Protein AF-A0A6L7WTK5-F1 (afdb_monomer_lite)

Secondary structure (DSSP, 8-state):
--PPPPP--------------------PPEEEE--PPS---------S--SSSEEEEEEEEETTEEEEEEEEEETTEEEEEEGGGS-HHHHHHHHHHHHHT-SSPPSEEEEE-TTTTS-GGGHHHHHHHHHHHTTTSEEEEEE--HHHHTTS-GGGEEEEEEETTEEEEEEBPHHHHHHHHTTSS-HHHHHHHT-PPBP------

pLDDT: mean 73.81, std 25.35, range [22.81, 96.06]

Sequence (205 aa):
MRSIPIPSDGRRRTTLTSRCTGTGTTGSPSCVIRNRPPGSRKSWRGSAGSPGDVNDIKVSKAASYLVVQFRHGANGQGKWFDAAQESDGTLRVAGILTALLQEPPLPLVGIEEPELTVHPGALPLLMDYLRQASDPSQVLLTTHSPELLNLVAADDVRVVVRSNSGTRIGGMAEDQRDAVTHGLLRLGELMTSEGLRQANLGFPA

Structure (mmCIF, N/CA/C/O backbone):
data_AF-A0A6L7WTK5-F1
#
_entry.id   AF-A0A6L7WTK5-F1
#
loop_
_atom_site.group_PDB
_atom_site.id
_atom_site.type_symbol
_atom_site.label_atom_id
_atom_site.label_alt_id
_atom_site.label_comp_id
_atom_site.label_asym_id
_atom_site.label_entity_id
_atom_site.label_seq_id
_atom_site.pdbx_PDB_ins_code
_atom_site.Cartn_x
_atom_site.Cartn_y
_atom_site.Cartn_z
_atom_site.occupancy
_atom_site.B_iso_or_equiv
_atom_site.auth_seq_id
_atom_site.auth_comp_id
_atom_site.auth_asym_id
_atom_site.auth_atom_id
_atom_site.pdbx_PDB_model_num
ATOM 1 N N . MET A 1 1 ? -11.532 33.268 -25.526 1.00 35.03 1 MET A N 1
ATOM 2 C CA . MET A 1 1 ? -12.481 32.134 -25.529 1.00 35.03 1 MET A CA 1
ATOM 3 C C . MET A 1 1 ? -12.312 31.353 -26.821 1.00 35.03 1 MET A C 1
ATOM 5 O O . MET A 1 1 ? -12.730 31.832 -27.864 1.00 35.03 1 MET A O 1
ATOM 9 N N . ARG A 1 2 ? -11.647 30.196 -26.779 1.00 22.81 2 ARG A N 1
ATOM 10 C CA . ARG A 1 2 ? -11.708 29.198 -27.854 1.00 22.81 2 ARG A CA 1
ATOM 11 C C . ARG A 1 2 ? -11.943 27.846 -27.195 1.00 22.81 2 ARG A C 1
ATOM 13 O O . ARG A 1 2 ? -11.137 27.405 -26.383 1.00 22.81 2 ARG A O 1
ATOM 20 N N . SER A 1 3 ? -13.110 27.289 -27.472 1.00 25.98 3 SER A N 1
ATOM 21 C CA . SER A 1 3 ? -13.590 25.984 -27.038 1.00 25.98 3 SER A CA 1
ATOM 22 C C . SER A 1 3 ? -12.782 24.879 -27.721 1.00 25.98 3 SER A C 1
ATOM 24 O O . SER A 1 3 ? -12.563 24.919 -28.930 1.00 25.98 3 SER A O 1
ATOM 26 N N . ILE A 1 4 ? -12.329 23.903 -26.936 1.00 28.25 4 ILE A N 1
ATOM 27 C CA . ILE A 1 4 ? -11.692 22.672 -27.421 1.00 28.25 4 ILE A CA 1
ATOM 28 C C . ILE A 1 4 ? -12.806 21.622 -27.585 1.00 28.25 4 ILE A C 1
ATOM 30 O O . ILE A 1 4 ? -13.629 21.495 -26.675 1.00 28.25 4 ILE A O 1
ATOM 34 N N . PRO A 1 5 ? -12.888 20.899 -28.716 1.00 25.52 5 PRO A N 1
ATOM 35 C CA . PRO A 1 5 ? -13.963 19.944 -28.967 1.00 25.52 5 PRO A CA 1
ATOM 36 C C . PRO A 1 5 ? -13.803 18.679 -28.113 1.00 25.52 5 PRO A C 1
ATOM 38 O O . PRO A 1 5 ? -12.696 18.179 -27.915 1.00 25.52 5 PRO A O 1
ATOM 41 N N . ILE A 1 6 ? -14.930 18.154 -27.629 1.00 30.88 6 ILE A N 1
ATOM 42 C CA . ILE A 1 6 ? -15.021 16.888 -26.893 1.00 30.88 6 ILE A CA 1
ATOM 43 C C . ILE A 1 6 ? -15.129 15.746 -27.920 1.00 30.88 6 ILE A C 1
ATOM 45 O O . ILE A 1 6 ? -16.060 15.771 -28.727 1.00 30.88 6 ILE A O 1
ATOM 49 N N . PRO A 1 7 ? -14.229 14.746 -27.924 1.00 29.91 7 PRO A N 1
ATOM 50 C CA . PRO A 1 7 ? -14.376 13.571 -28.775 1.00 29.91 7 PRO A CA 1
ATOM 51 C C . PRO A 1 7 ? -15.414 12.602 -28.185 1.00 29.91 7 PRO A C 1
ATOM 53 O O . PRO A 1 7 ? -15.449 12.359 -26.981 1.00 29.91 7 PRO A O 1
ATOM 56 N N . SER A 1 8 ? -16.259 12.046 -29.052 1.00 34.53 8 SER A N 1
ATOM 57 C CA . SER A 1 8 ? -17.456 11.254 -28.736 1.00 34.53 8 SER A CA 1
ATOM 58 C C . SER A 1 8 ? -17.215 9.750 -28.519 1.00 34.53 8 SER A C 1
ATOM 60 O O . SER A 1 8 ? -18.136 8.959 -28.709 1.00 34.53 8 SER A O 1
ATOM 62 N N . ASP A 1 9 ? -16.008 9.327 -28.131 1.00 35.78 9 ASP A N 1
ATOM 63 C CA . ASP A 1 9 ? -15.697 7.908 -27.887 1.00 35.78 9 ASP A CA 1
ATOM 64 C C . ASP A 1 9 ? -15.631 7.602 -26.379 1.00 35.78 9 ASP A C 1
ATOM 66 O O . ASP A 1 9 ? -14.861 8.204 -25.630 1.00 35.78 9 ASP A O 1
ATOM 70 N N . GLY A 1 10 ? -16.458 6.655 -25.929 1.00 33.22 10 GLY A N 1
ATOM 71 C CA . GLY A 1 10 ? -16.757 6.308 -24.535 1.00 33.22 10 GLY A CA 1
ATOM 72 C C . GLY A 1 10 ? -15.630 5.638 -23.737 1.00 33.22 10 GLY A C 1
ATOM 73 O O . GLY A 1 10 ? -15.908 4.890 -22.799 1.00 33.22 10 GLY A O 1
ATOM 74 N N . ARG A 1 11 ? -14.356 5.902 -24.044 1.00 28.09 11 ARG A N 1
ATOM 75 C CA . ARG A 1 11 ? -13.228 5.487 -23.196 1.00 28.09 11 ARG A CA 1
ATOM 76 C C . ARG A 1 11 ? -12.962 6.544 -22.131 1.00 28.09 11 ARG A C 1
ATOM 78 O O . ARG A 1 11 ? -12.361 7.580 -22.404 1.00 28.09 11 ARG A O 1
ATOM 85 N N . ARG A 1 12 ? -13.352 6.253 -20.887 1.00 28.41 12 ARG A N 1
ATOM 86 C CA . ARG A 1 12 ? -12.931 7.024 -19.706 1.00 28.41 12 ARG A CA 1
ATOM 87 C C . ARG A 1 12 ? -11.400 6.981 -19.598 1.00 28.41 12 ARG A C 1
ATOM 89 O O . ARG A 1 12 ? -10.835 5.997 -19.132 1.00 28.41 12 ARG A O 1
ATOM 96 N N . ARG A 1 13 ? -10.722 8.036 -20.060 1.00 28.98 13 ARG A N 1
ATOM 97 C CA . ARG A 1 13 ? -9.322 8.319 -19.715 1.00 28.98 13 ARG A CA 1
ATOM 98 C C . ARG A 1 13 ? -9.307 9.066 -18.387 1.00 28.98 13 ARG A C 1
ATOM 100 O O . ARG A 1 13 ? -9.841 10.166 -18.294 1.00 28.98 13 ARG A O 1
ATOM 107 N N . THR A 1 14 ? -8.683 8.474 -17.378 1.00 29.14 14 THR A N 1
ATOM 108 C CA . THR A 1 14 ? -8.383 9.149 -16.114 1.00 29.14 14 THR A CA 1
ATOM 109 C C . THR A 1 14 ? -7.146 10.020 -16.315 1.00 29.14 14 THR A C 1
ATOM 111 O O . THR A 1 14 ? -6.045 9.514 -16.520 1.00 29.14 14 THR A O 1
ATOM 114 N N . THR A 1 15 ? -7.335 11.336 -16.295 1.00 24.97 15 THR A N 1
ATOM 115 C CA . THR A 1 15 ? -6.266 12.336 -16.194 1.00 24.97 15 THR A CA 1
ATOM 116 C C . THR A 1 15 ? -6.163 12.755 -14.733 1.00 24.97 15 THR A C 1
ATOM 118 O O . THR A 1 15 ? -7.180 13.122 -14.148 1.00 24.97 15 THR A O 1
ATOM 121 N N . LEU A 1 16 ? -4.964 12.743 -14.145 1.00 26.39 16 LEU A N 1
ATOM 122 C CA . LEU A 1 16 ? -4.728 13.391 -12.855 1.00 26.39 16 LEU A CA 1
ATOM 123 C C . LEU A 1 16 ? -3.439 14.216 -12.900 1.00 26.39 16 LEU A C 1
ATOM 125 O O . LEU A 1 16 ? -2.372 13.718 -13.252 1.00 26.39 16 LEU A O 1
ATOM 129 N N . THR A 1 17 ? -3.572 15.494 -12.555 1.00 24.92 17 THR A N 1
ATOM 130 C CA . THR A 1 17 ? -2.493 16.463 -12.356 1.00 24.92 17 THR A CA 1
ATOM 131 C C . THR A 1 17 ? -2.315 16.690 -10.859 1.00 24.92 17 THR A C 1
ATOM 133 O O . THR A 1 17 ? -3.308 16.950 -10.182 1.00 24.92 17 THR A O 1
ATOM 136 N N . SER A 1 18 ? -1.085 16.712 -10.350 1.00 27.36 18 SER A N 1
ATOM 137 C CA . SER A 1 18 ? -0.784 17.332 -9.056 1.00 27.36 18 SER A CA 1
ATOM 138 C C . SER A 1 18 ? 0.366 18.326 -9.218 1.00 27.36 18 SER A C 1
ATOM 140 O O . SER A 1 18 ? 1.377 18.074 -9.874 1.00 27.36 18 SER A O 1
ATOM 142 N N . ARG A 1 19 ? 0.145 19.533 -8.701 1.00 23.44 19 ARG A N 1
ATOM 143 C CA . ARG A 1 19 ? 1.070 20.662 -8.747 1.00 23.44 19 ARG A CA 1
ATOM 144 C C . ARG A 1 19 ? 1.914 20.591 -7.474 1.00 23.44 19 ARG A C 1
ATOM 146 O O . ARG A 1 19 ? 1.414 20.926 -6.409 1.00 23.44 19 ARG A O 1
ATOM 153 N N . CYS A 1 20 ? 3.168 20.161 -7.587 1.00 27.27 20 CYS A N 1
ATOM 154 C CA . CYS A 1 20 ? 4.102 20.103 -6.459 1.00 27.27 20 CYS A CA 1
ATOM 155 C C . CYS A 1 20 ? 5.150 21.214 -6.598 1.00 27.27 20 CYS A C 1
ATOM 157 O O . CYS A 1 20 ? 6.094 21.108 -7.380 1.00 27.27 20 CYS A O 1
ATOM 159 N N . THR A 1 21 ? 4.976 22.307 -5.857 1.00 29.66 21 THR A N 1
ATOM 160 C CA . THR A 1 21 ? 6.039 23.291 -5.610 1.00 29.66 21 THR A CA 1
ATOM 161 C C . THR A 1 21 ? 6.923 22.781 -4.477 1.00 29.66 21 THR A C 1
ATOM 163 O O . THR A 1 21 ? 6.428 22.544 -3.381 1.00 29.66 21 THR A O 1
ATOM 166 N N . GLY A 1 22 ? 8.220 22.622 -4.732 1.00 27.44 22 GLY A N 1
ATOM 167 C CA . GLY A 1 22 ? 9.194 22.237 -3.709 1.00 27.44 22 GLY A CA 1
ATOM 168 C C . GLY A 1 22 ? 10.533 21.870 -4.333 1.00 27.44 22 GLY A C 1
ATOM 169 O O . GLY A 1 22 ? 10.643 20.890 -5.064 1.00 27.44 22 GLY A O 1
ATOM 170 N N . THR A 1 23 ? 11.528 22.719 -4.136 1.00 31.27 23 THR A N 1
ATOM 171 C CA . THR A 1 23 ? 12.913 22.609 -4.604 1.00 31.27 23 THR A CA 1
ATOM 172 C C . THR A 1 23 ? 13.691 21.538 -3.836 1.00 31.27 23 THR A C 1
ATOM 174 O O . THR A 1 23 ? 13.629 21.530 -2.613 1.00 31.27 23 THR A O 1
ATOM 177 N N . GLY A 1 24 ? 14.496 20.731 -4.535 1.00 27.20 24 GLY A N 1
ATOM 178 C CA . GLY A 1 24 ? 15.661 20.066 -3.939 1.00 27.20 24 GLY A CA 1
ATOM 179 C C . GLY A 1 24 ? 15.627 18.536 -3.856 1.00 27.20 24 GLY A C 1
ATOM 180 O O . GLY A 1 24 ? 14.746 17.952 -3.245 1.00 27.20 24 GLY A O 1
ATOM 181 N N . THR A 1 25 ? 16.681 17.959 -4.439 1.00 29.27 25 THR A N 1
ATOM 182 C CA . THR A 1 25 ? 17.265 16.611 -4.300 1.00 29.27 25 THR A CA 1
ATOM 183 C C . THR A 1 25 ? 16.527 15.381 -4.842 1.00 29.27 25 THR A C 1
ATOM 185 O O . THR A 1 25 ? 15.341 15.153 -4.648 1.00 29.27 25 THR A O 1
ATOM 188 N N . THR A 1 26 ? 17.323 14.607 -5.577 1.00 35.25 26 THR A N 1
ATOM 189 C CA . THR A 1 26 ? 17.043 13.455 -6.430 1.00 35.25 26 THR A CA 1
ATOM 190 C C . THR A 1 26 ? 16.567 12.231 -5.655 1.00 35.25 26 THR A C 1
ATOM 192 O O . THR A 1 26 ? 17.353 11.563 -4.993 1.00 35.25 26 THR A O 1
ATOM 195 N N . GLY A 1 27 ? 15.294 11.901 -5.832 1.00 29.88 27 GLY A N 1
ATOM 196 C CA . GLY A 1 27 ? 14.716 10.585 -5.594 1.00 29.88 27 GLY A CA 1
ATOM 197 C C . GLY A 1 27 ? 13.494 10.467 -6.498 1.00 29.88 27 GLY A C 1
ATOM 198 O O . GLY A 1 27 ? 12.642 11.354 -6.481 1.00 29.88 27 GLY A O 1
ATOM 199 N N . SER A 1 28 ? 13.441 9.452 -7.359 1.00 33.78 28 SER A N 1
ATOM 200 C CA . SER A 1 28 ? 12.280 9.211 -8.225 1.00 33.78 28 SER A CA 1
ATOM 201 C C . SER A 1 28 ? 11.176 8.539 -7.401 1.00 33.78 28 SER A C 1
ATOM 203 O O . SER A 1 28 ? 11.408 7.432 -6.913 1.00 33.78 28 SER A O 1
ATOM 205 N N . PRO A 1 29 ? 9.992 9.155 -7.215 1.00 35.75 29 PRO A N 1
ATOM 206 C CA . PRO A 1 29 ? 8.859 8.470 -6.608 1.00 35.75 29 PRO A CA 1
ATOM 207 C C . PRO A 1 29 ? 8.257 7.450 -7.569 1.00 35.75 29 PRO A C 1
ATOM 209 O O . PRO A 1 29 ? 8.050 7.719 -8.751 1.00 35.75 29 PRO A O 1
ATOM 212 N N . SER A 1 30 ? 7.982 6.247 -7.073 1.00 34.75 30 SER A N 1
ATOM 213 C CA . SER A 1 30 ? 7.229 5.241 -7.819 1.00 34.75 30 SER A CA 1
ATOM 214 C C . SER A 1 30 ? 5.773 5.271 -7.351 1.00 34.75 30 SER A C 1
ATOM 216 O O . SER A 1 30 ? 5.492 5.336 -6.155 1.00 34.75 30 SER A O 1
ATOM 218 N N . CYS A 1 31 ? 4.829 5.311 -8.291 1.00 31.39 31 CYS A N 1
ATOM 219 C CA . CYS A 1 31 ? 3.398 5.356 -7.997 1.00 31.39 31 CYS A CA 1
ATOM 220 C C . CYS A 1 31 ? 2.736 4.147 -8.650 1.00 31.39 31 CYS A C 1
ATOM 222 O O . CYS A 1 31 ? 2.847 3.935 -9.850 1.00 31.39 31 CYS A O 1
ATOM 224 N N . VAL A 1 32 ? 2.039 3.326 -7.880 1.00 37.19 32 VAL A N 1
ATOM 225 C CA . VAL A 1 32 ? 1.342 2.149 -8.401 1.00 37.19 32 VAL A CA 1
ATOM 226 C C . VAL A 1 32 ? -0.078 2.582 -8.775 1.00 37.19 32 VAL A C 1
ATOM 228 O O . VAL A 1 32 ? -0.851 3.017 -7.920 1.00 37.19 32 VAL A O 1
ATOM 231 N N . ILE A 1 33 ? -0.425 2.488 -10.064 1.00 37.06 33 ILE A N 1
ATOM 232 C CA . ILE A 1 33 ? -1.766 2.794 -10.583 1.00 37.06 33 ILE A CA 1
ATOM 233 C C . ILE A 1 33 ? -2.383 1.49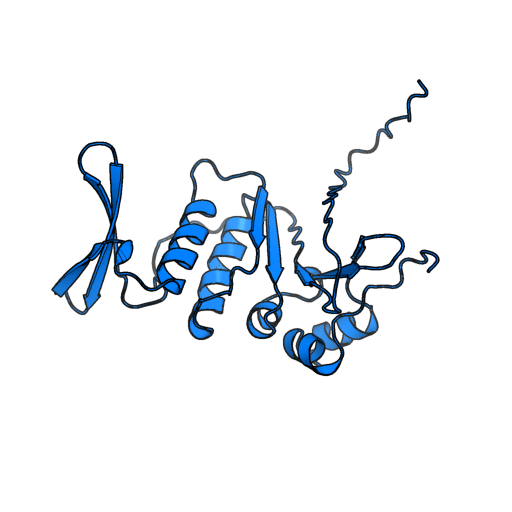5 -11.081 1.00 37.06 33 ILE A C 1
ATOM 235 O O . ILE A 1 33 ? -2.070 1.023 -12.177 1.00 37.06 33 ILE A O 1
ATOM 239 N N . ARG A 1 34 ? -3.315 0.951 -10.299 1.00 37.69 34 ARG A N 1
ATOM 240 C CA . ARG A 1 34 ? -4.037 -0.268 -10.653 1.00 37.69 34 ARG A CA 1
ATOM 241 C C . ARG A 1 34 ? -5.304 0.054 -11.442 1.00 37.69 34 ARG A C 1
ATOM 243 O O . ARG A 1 34 ? -6.069 0.941 -11.068 1.00 37.69 34 ARG A O 1
ATOM 250 N N . ASN A 1 35 ? -5.547 -0.692 -12.519 1.00 31.77 35 ASN A N 1
ATOM 251 C CA . ASN A 1 35 ? -6.820 -0.675 -13.240 1.00 31.77 35 ASN A CA 1
ATOM 252 C C . ASN A 1 35 ? -7.248 -2.130 -13.490 1.00 31.77 35 ASN A C 1
ATOM 254 O O . ASN A 1 35 ? -6.625 -2.817 -14.298 1.00 31.77 35 ASN A O 1
ATOM 258 N N . ARG A 1 36 ? -8.265 -2.626 -12.769 1.00 40.22 36 ARG A N 1
ATOM 259 C CA . ARG A 1 36 ? -8.740 -4.019 -12.877 1.00 40.22 36 ARG A CA 1
ATOM 260 C C . ARG A 1 36 ? -10.042 -4.082 -13.697 1.00 40.22 36 ARG A C 1
ATOM 262 O O . ARG A 1 36 ? -10.952 -3.301 -13.423 1.00 40.22 36 ARG A O 1
ATOM 269 N N . PRO A 1 37 ? -10.182 -4.996 -14.677 1.00 31.36 37 PRO A N 1
ATOM 270 C CA . PRO A 1 37 ? -11.463 -5.245 -15.338 1.00 31.36 37 PRO A CA 1
ATOM 271 C C . PRO A 1 37 ? -12.472 -5.914 -14.376 1.00 31.36 37 PRO A C 1
ATOM 273 O O . PRO A 1 37 ? -12.067 -6.686 -13.503 1.00 31.36 37 PRO A O 1
ATOM 276 N N . PRO A 1 38 ? -13.785 -5.649 -14.515 1.00 30.08 38 PRO A N 1
ATOM 277 C CA . PRO A 1 38 ? -14.791 -6.096 -13.555 1.00 30.08 38 PRO A CA 1
ATOM 278 C C . PRO A 1 38 ? -15.062 -7.603 -13.683 1.00 30.08 38 PRO A C 1
ATOM 280 O O . PRO A 1 38 ? -15.557 -8.057 -14.711 1.00 30.08 38 PRO A O 1
ATOM 283 N N . GLY A 1 39 ? -14.796 -8.383 -12.627 1.00 34.38 39 GLY A N 1
ATOM 284 C CA . GLY A 1 39 ? -15.274 -9.769 -12.544 1.00 34.38 39 GLY A CA 1
ATOM 285 C C . GLY A 1 39 ? -14.461 -10.714 -11.659 1.00 34.38 39 GLY A C 1
ATOM 286 O O . GLY A 1 39 ? -13.562 -11.383 -12.148 1.00 34.38 39 GLY A O 1
ATOM 287 N N . SER A 1 40 ? -14.825 -10.820 -10.377 1.00 35.16 40 SER A N 1
ATOM 288 C CA . SER A 1 40 ? -14.948 -12.087 -9.625 1.00 35.16 40 SER A CA 1
ATOM 289 C C . SER A 1 40 ? -15.308 -11.766 -8.168 1.00 35.16 40 SER A C 1
ATOM 291 O O . SER A 1 40 ? -14.431 -11.482 -7.354 1.00 35.16 40 SER A O 1
ATOM 293 N N . ARG A 1 41 ? -16.601 -11.787 -7.825 1.00 37.16 41 ARG A N 1
ATOM 294 C CA . ARG A 1 41 ? -17.068 -11.623 -6.439 1.00 37.16 41 ARG A CA 1
ATOM 295 C C . ARG A 1 41 ? -16.638 -12.832 -5.604 1.00 37.16 41 ARG A C 1
ATOM 297 O O . ARG A 1 41 ? -17.091 -13.941 -5.878 1.00 37.16 41 ARG A O 1
ATOM 304 N N . LYS A 1 42 ? -15.840 -12.624 -4.554 1.00 33.25 42 LYS A N 1
ATOM 305 C CA . LYS A 1 42 ? -15.759 -13.557 -3.420 1.00 33.25 42 LYS A CA 1
ATOM 306 C C . LYS A 1 42 ? -16.386 -12.888 -2.201 1.00 33.25 42 LYS A C 1
ATOM 308 O O . LYS A 1 42 ? -15.999 -11.786 -1.833 1.00 33.25 42 LYS A O 1
ATOM 313 N N . SER A 1 43 ? -17.397 -13.538 -1.623 1.00 31.64 43 SER A N 1
ATOM 314 C CA . SER A 1 43 ? -18.069 -13.074 -0.410 1.00 31.64 43 SER A CA 1
ATOM 315 C C . SER A 1 43 ? -17.138 -13.204 0.790 1.00 31.64 43 SER A C 1
ATOM 317 O O . SER A 1 43 ? -16.578 -14.277 1.027 1.00 31.64 43 SER A O 1
ATOM 319 N N . TRP A 1 44 ? -17.028 -12.131 1.559 1.00 40.69 44 TRP A N 1
ATOM 320 C CA . TRP A 1 44 ? -16.265 -12.068 2.794 1.00 40.69 44 TRP A CA 1
ATOM 321 C C . TRP A 1 44 ? -16.885 -12.973 3.875 1.00 40.69 44 TRP A C 1
ATOM 323 O O . TRP A 1 44 ? -18.043 -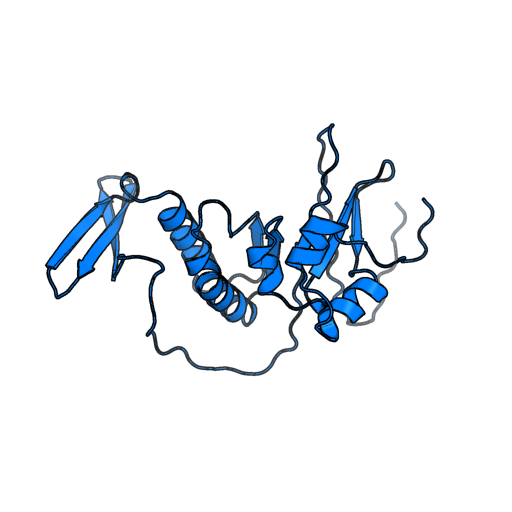12.807 4.257 1.00 40.69 44 TRP A O 1
ATOM 333 N N . ARG A 1 45 ? -16.105 -13.938 4.377 1.00 30.23 45 ARG A N 1
ATOM 334 C CA . ARG A 1 45 ? -16.244 -14.472 5.738 1.00 30.23 45 ARG A CA 1
ATOM 335 C C . ARG A 1 45 ? -14.992 -14.041 6.484 1.00 30.23 45 ARG A C 1
ATOM 337 O O . ARG A 1 45 ? -13.896 -14.467 6.132 1.00 30.23 45 ARG A O 1
ATOM 344 N N . GLY A 1 46 ? -15.175 -13.153 7.456 1.00 37.28 46 GLY A N 1
ATOM 345 C CA . GLY A 1 46 ? -14.111 -12.659 8.315 1.00 37.28 46 GLY A CA 1
ATOM 346 C C . GLY A 1 46 ? -13.439 -13.800 9.064 1.00 37.28 46 GLY A C 1
ATOM 347 O O . GLY A 1 46 ? -14.024 -14.398 9.961 1.00 37.28 46 GLY A O 1
ATOM 348 N N . SER A 1 47 ? -12.204 -14.089 8.682 1.00 34.28 47 SER A N 1
ATOM 349 C CA . SER A 1 47 ? -11.246 -14.827 9.496 1.00 34.28 47 SER A CA 1
ATOM 350 C C . SER A 1 47 ? -9.882 -14.712 8.833 1.00 34.28 47 SER A C 1
ATOM 352 O O . SER A 1 47 ? -9.626 -15.435 7.876 1.00 34.28 47 SER A O 1
ATOM 354 N N . ALA A 1 48 ? -9.047 -13.786 9.313 1.00 36.59 48 ALA A N 1
ATOM 355 C CA . ALA A 1 48 ? -7.602 -13.973 9.488 1.00 36.59 48 ALA A CA 1
ATOM 356 C C . ALA A 1 48 ? -6.928 -12.639 9.844 1.00 36.59 48 ALA A C 1
ATOM 358 O O . ALA A 1 48 ? -6.810 -11.764 8.994 1.00 36.59 48 ALA A O 1
ATOM 359 N N . GLY A 1 49 ? -6.487 -12.551 11.105 1.00 41.22 49 GLY A N 1
ATOM 360 C CA . GLY A 1 49 ? -5.382 -11.725 11.594 1.00 41.22 49 GLY A CA 1
ATOM 361 C C . GLY A 1 49 ? -5.507 -10.223 11.379 1.00 41.22 49 GLY A C 1
ATOM 362 O O . GLY A 1 49 ? -5.263 -9.734 10.287 1.00 41.22 49 GLY A O 1
ATOM 363 N N . SER A 1 50 ? -5.774 -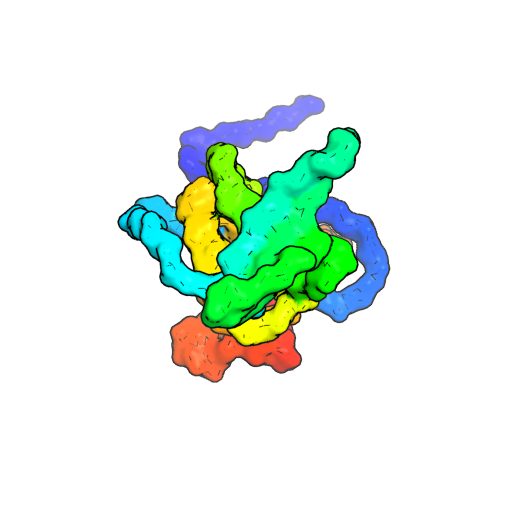9.470 12.444 1.00 42.44 50 SER A N 1
ATOM 364 C CA . SER A 1 50 ? -5.232 -8.111 12.515 1.00 42.44 50 SER A CA 1
ATOM 365 C C . SER A 1 50 ? -3.698 -8.220 12.535 1.00 42.44 50 SER A C 1
ATOM 367 O O . SER A 1 50 ? -3.178 -9.194 13.092 1.00 42.44 50 SER A O 1
ATOM 369 N N . PRO A 1 51 ? -2.937 -7.293 11.936 1.00 43.47 51 PRO A N 1
ATOM 370 C CA . PRO A 1 51 ? -1.495 -7.302 12.112 1.00 43.47 51 PRO A CA 1
ATOM 371 C C . PRO A 1 51 ? -1.162 -6.926 13.564 1.00 43.47 51 PRO A C 1
ATOM 373 O O . PRO A 1 51 ? -1.277 -5.769 13.957 1.00 43.47 51 PRO A O 1
ATOM 376 N N . GLY A 1 52 ? -0.765 -7.925 14.357 1.00 55.09 52 GLY A N 1
ATOM 377 C CA . GLY A 1 52 ? -0.372 -7.782 15.764 1.00 55.09 52 GLY A CA 1
ATOM 378 C C . GLY A 1 52 ? -1.366 -8.398 16.754 1.00 55.09 52 GLY A C 1
ATOM 379 O O . GLY A 1 52 ? -2.381 -8.965 16.364 1.00 55.09 52 GLY A O 1
ATOM 380 N N . ASP A 1 53 ? -1.085 -8.260 18.053 1.00 64.81 53 ASP A N 1
ATOM 381 C CA . ASP A 1 53 ? -1.895 -8.802 19.165 1.00 64.81 53 ASP A CA 1
ATOM 382 C C . ASP A 1 53 ? -3.272 -8.115 19.347 1.00 64.81 53 ASP A C 1
ATOM 384 O O . ASP A 1 53 ? -3.933 -8.300 20.374 1.00 64.81 53 ASP A O 1
ATOM 388 N N . VAL A 1 54 ? -3.704 -7.292 18.381 1.00 72.00 54 VAL A N 1
ATOM 389 C CA . VAL A 1 54 ? -4.987 -6.577 18.397 1.00 72.00 54 VAL A CA 1
ATOM 390 C C . VAL A 1 54 ? -6.101 -7.528 17.974 1.00 72.00 54 VAL A C 1
ATOM 392 O O . VAL A 1 54 ? -6.187 -7.926 16.814 1.00 72.00 54 VAL A O 1
ATOM 395 N N . ASN A 1 55 ? -7.019 -7.825 18.887 1.00 77.19 55 ASN A N 1
ATOM 396 C CA . ASN A 1 55 ? -8.126 -8.747 18.618 1.00 77.19 55 ASN A CA 1
ATOM 397 C C . ASN A 1 55 ? -9.478 -8.059 18.441 1.00 77.19 55 ASN A C 1
ATOM 399 O O . ASN A 1 55 ? -10.415 -8.689 17.959 1.00 77.19 55 ASN A O 1
ATOM 403 N N . ASP A 1 56 ? -9.611 -6.815 18.902 1.00 76.81 56 ASP A N 1
ATOM 404 C CA . ASP A 1 56 ? -10.884 -6.097 18.897 1.00 76.81 56 ASP A CA 1
ATOM 405 C C . ASP A 1 56 ? -10.663 -4.579 18.924 1.00 76.81 56 ASP A C 1
ATOM 407 O O . ASP A 1 56 ? -9.649 -4.101 19.441 1.00 76.81 56 ASP A O 1
ATOM 411 N N . ILE A 1 57 ? -11.622 -3.827 18.388 1.00 83.69 57 ILE A N 1
ATOM 412 C CA . ILE A 1 57 ? -11.611 -2.362 18.338 1.00 83.69 57 ILE A CA 1
ATOM 413 C C . ILE A 1 57 ? -13.001 -1.872 18.728 1.00 83.69 57 ILE A C 1
ATOM 415 O O . ILE A 1 57 ? -14.004 -2.311 18.170 1.00 83.69 57 ILE A O 1
ATOM 419 N N . LYS A 1 58 ? -13.079 -0.914 19.653 1.00 82.62 58 LYS A N 1
ATOM 420 C CA . LYS A 1 58 ? -14.343 -0.253 19.996 1.00 82.62 58 LYS A CA 1
ATOM 421 C C . LYS A 1 58 ? -14.195 1.258 19.982 1.00 82.62 58 LYS A C 1
ATOM 423 O O . LYS A 1 58 ? -13.132 1.798 20.278 1.00 82.62 58 LYS A O 1
ATOM 428 N N . VAL A 1 59 ? -15.297 1.938 19.700 1.00 86.56 59 VAL A N 1
ATOM 429 C CA . VAL A 1 59 ? -15.393 3.396 19.784 1.00 86.56 59 VAL A CA 1
ATOM 430 C C . VAL A 1 59 ? -16.336 3.747 20.927 1.00 86.56 59 VAL A C 1
ATOM 432 O O . VAL A 1 59 ? -17.451 3.236 21.000 1.00 86.56 59 VAL A O 1
ATOM 435 N N . SER A 1 60 ? -15.887 4.605 21.838 1.00 82.44 60 SER A N 1
ATOM 436 C CA . SER A 1 60 ? -16.669 5.073 22.983 1.00 82.44 60 SER A CA 1
ATOM 437 C C . SER A 1 60 ? -16.755 6.597 22.987 1.00 82.44 60 SER A C 1
ATOM 439 O O . SER A 1 60 ? -15.861 7.281 22.495 1.00 82.44 60 SER A O 1
ATOM 441 N N . LYS A 1 61 ? -17.854 7.151 23.505 1.00 85.12 61 LYS A N 1
ATOM 442 C CA . LYS A 1 61 ? -18.038 8.602 23.597 1.00 85.12 61 LYS A CA 1
ATOM 443 C C . LYS A 1 61 ? -17.492 9.094 24.934 1.00 85.12 61 LYS A C 1
ATOM 445 O O . LYS A 1 61 ? -18.029 8.735 25.979 1.00 85.12 61 LYS A O 1
ATOM 450 N N . ALA A 1 62 ? -16.471 9.942 24.892 1.00 82.19 62 ALA A N 1
ATOM 451 C CA . ALA A 1 62 ? -15.945 10.647 26.053 1.00 82.19 62 ALA A CA 1
ATOM 452 C C . ALA A 1 62 ? -16.290 12.136 25.917 1.00 82.19 62 ALA A C 1
ATOM 454 O O . ALA A 1 62 ? -15.673 12.873 25.147 1.00 82.19 62 ALA A O 1
ATOM 455 N N . ALA A 1 63 ? -17.325 12.571 26.643 1.00 84.75 63 ALA A N 1
ATOM 456 C CA . ALA A 1 63 ? -17.897 13.914 26.537 1.00 84.75 63 ALA A CA 1
ATOM 457 C C . ALA A 1 63 ? -18.286 14.284 25.086 1.00 84.75 63 ALA A C 1
ATOM 459 O O . ALA A 1 63 ? -19.231 13.710 24.539 1.00 84.75 63 ALA A O 1
ATOM 460 N N . SER A 1 64 ? -17.589 15.242 24.467 1.00 87.56 64 SER A N 1
ATOM 461 C CA . SER A 1 64 ? -17.826 15.703 23.092 1.00 87.56 64 SER A CA 1
ATOM 462 C C . SER A 1 64 ? -17.010 14.963 22.028 1.00 87.56 64 SER A C 1
ATOM 464 O O . SER A 1 64 ? -17.194 15.240 20.846 1.00 87.56 64 SER A O 1
ATOM 466 N N . TYR A 1 65 ? -16.132 14.034 22.416 1.00 83.31 65 TYR A N 1
ATOM 467 C CA . TYR A 1 65 ? -15.207 13.357 21.505 1.00 83.31 65 TYR A CA 1
ATOM 468 C C . TYR A 1 65 ? -15.462 11.848 21.445 1.00 83.31 65 TYR A C 1
ATOM 470 O O . TYR A 1 65 ? -16.026 11.248 22.365 1.00 83.31 65 TYR A O 1
ATOM 478 N N . LEU A 1 66 ? -15.045 11.235 20.339 1.00 85.19 66 LEU A N 1
ATOM 479 C CA . LEU A 1 66 ? -15.003 9.785 20.183 1.00 85.19 66 LEU A CA 1
ATOM 480 C C . LEU A 1 66 ? -13.592 9.295 20.502 1.00 85.19 66 LEU A C 1
ATOM 482 O O . LEU A 1 66 ? -12.615 9.840 19.994 1.00 85.19 66 LEU A O 1
ATOM 486 N N . VAL A 1 67 ? -13.505 8.265 21.336 1.00 87.44 67 VAL A N 1
ATOM 487 C CA . VAL A 1 67 ? -12.258 7.607 21.724 1.00 87.44 67 VAL A CA 1
ATOM 488 C C . VAL A 1 67 ? -12.272 6.201 21.153 1.00 87.44 67 VAL A C 1
ATOM 490 O O . VAL A 1 67 ? -13.176 5.412 21.444 1.00 87.44 67 VAL A O 1
ATOM 493 N N . VAL A 1 68 ? -11.266 5.900 20.338 1.00 87.31 68 VAL A N 1
ATOM 494 C CA . VAL A 1 68 ? -11.019 4.555 19.818 1.00 87.31 68 VAL A CA 1
ATOM 495 C C . VAL A 1 68 ? -10.150 3.809 20.826 1.00 87.31 68 VAL A C 1
ATOM 497 O O . VAL A 1 68 ? -9.132 4.337 21.275 1.00 87.31 68 VAL A O 1
ATOM 500 N N . GLN A 1 69 ? -10.564 2.598 21.187 1.00 87.06 69 GLN A N 1
ATOM 501 C CA . GLN A 1 69 ? -9.825 1.708 22.075 1.00 87.06 69 GLN A CA 1
ATOM 502 C C . GLN A 1 69 ? -9.555 0.376 21.376 1.00 87.06 69 GLN A C 1
ATOM 504 O O . GLN A 1 69 ? -10.449 -0.184 20.738 1.00 87.06 69 GLN A O 1
ATOM 509 N N . PHE A 1 70 ? -8.344 -0.139 21.550 1.00 87.44 70 PHE A N 1
ATOM 510 C CA . PHE A 1 70 ? -7.860 -1.392 20.981 1.00 87.44 70 PHE A CA 1
ATOM 511 C C . PHE A 1 70 ? -7.733 -2.438 22.084 1.00 87.44 70 PHE A C 1
ATOM 513 O O . PHE A 1 70 ? -7.306 -2.140 23.202 1.00 87.44 70 PHE A O 1
ATOM 520 N N . ARG A 1 71 ? -8.145 -3.675 21.805 1.00 86.38 71 ARG A N 1
ATOM 521 C CA . ARG A 1 71 ? -8.028 -4.788 22.749 1.00 86.38 71 ARG A CA 1
ATOM 522 C C . ARG A 1 71 ? -6.843 -5.662 22.381 1.00 86.38 71 ARG A C 1
ATOM 524 O O . ARG A 1 71 ? -6.848 -6.277 21.318 1.00 86.38 71 ARG A O 1
ATOM 531 N N . HIS A 1 72 ? -5.913 -5.804 23.317 1.00 85.44 72 HIS A N 1
ATOM 532 C CA . HIS A 1 72 ? -4.750 -6.677 23.181 1.00 85.44 72 HIS A CA 1
ATOM 533 C C . HIS A 1 72 ? -4.879 -7.864 24.118 1.00 85.44 72 HIS A C 1
ATOM 535 O O . HIS A 1 72 ? -5.239 -7.686 25.285 1.00 85.44 72 HIS A O 1
ATOM 541 N N . GLY A 1 73 ? -4.579 -9.070 23.646 1.00 76.50 73 GLY A N 1
ATOM 542 C CA . GLY A 1 73 ? -4.539 -10.243 24.515 1.00 76.50 73 GLY A CA 1
ATOM 543 C C . GLY A 1 73 ? -4.498 -11.568 23.773 1.00 76.50 73 GLY A C 1
ATOM 544 O O . GLY A 1 73 ? -4.661 -11.627 22.564 1.00 76.50 73 GLY A O 1
ATOM 545 N N . ALA A 1 74 ? -4.333 -12.656 24.510 1.00 65.19 74 ALA A N 1
ATOM 546 C CA . ALA A 1 74 ? -4.440 -14.012 23.988 1.00 65.19 74 ALA A CA 1
ATOM 547 C C . ALA A 1 74 ? -5.236 -14.858 24.988 1.00 65.19 74 ALA A C 1
ATOM 549 O O . ALA A 1 74 ? -5.232 -14.584 26.188 1.00 65.19 74 ALA A O 1
ATOM 550 N N . ASN A 1 75 ? -5.933 -15.890 24.507 1.00 63.97 75 ASN A N 1
ATOM 551 C CA . ASN A 1 75 ? -6.616 -16.876 25.358 1.00 63.97 75 ASN A CA 1
ATOM 552 C C . ASN A 1 75 ? -7.676 -16.285 26.316 1.00 63.97 75 ASN A C 1
ATOM 554 O O . ASN A 1 75 ? -7.777 -16.674 27.476 1.00 63.97 75 ASN A O 1
ATOM 558 N N . GLY A 1 76 ? -8.481 -15.330 25.840 1.00 64.00 76 GLY A N 1
ATOM 559 C CA . GLY A 1 76 ? -9.638 -14.799 26.577 1.00 64.00 76 GLY A CA 1
ATOM 560 C C . GLY A 1 76 ? -9.328 -13.707 27.608 1.00 64.00 76 GLY A C 1
ATOM 561 O O . GLY A 1 76 ? -10.235 -12.959 27.973 1.00 64.00 76 GLY A O 1
ATOM 562 N N . GLN A 1 77 ? -8.065 -13.529 28.008 1.00 71.19 77 GLN A N 1
ATOM 563 C CA . GLN A 1 77 ? -7.624 -12.376 28.795 1.00 71.19 77 GLN A CA 1
ATOM 564 C C . GLN A 1 77 ? -7.088 -11.294 27.859 1.00 71.19 77 GLN A C 1
ATOM 566 O O . GLN A 1 77 ? -6.193 -11.545 27.057 1.00 71.19 77 GLN A O 1
ATOM 571 N N . GLY A 1 78 ? -7.649 -10.086 27.936 1.00 79.12 78 GLY A N 1
ATOM 572 C CA . GLY A 1 78 ? -7.172 -8.970 27.129 1.00 79.12 78 GLY A CA 1
ATOM 573 C C . GLY A 1 78 ? -7.470 -7.621 27.761 1.00 79.12 78 GLY A C 1
ATOM 574 O O . GLY A 1 78 ? -8.504 -7.452 28.409 1.00 79.12 78 GLY A O 1
ATOM 575 N N . LYS A 1 79 ? -6.550 -6.678 27.574 1.00 86.62 79 LYS A N 1
ATOM 576 C CA . LYS A 1 79 ? -6.611 -5.320 28.109 1.00 86.62 79 LYS A CA 1
ATOM 577 C C . LYS A 1 79 ? -6.975 -4.343 26.996 1.00 86.62 79 LYS A C 1
ATOM 579 O O . LYS A 1 79 ? -6.557 -4.512 25.854 1.00 86.62 79 LYS A O 1
ATOM 584 N N . TRP A 1 80 ? -7.779 -3.346 27.352 1.00 87.56 80 TRP A N 1
ATOM 585 C CA . TRP A 1 80 ? -8.100 -2.228 26.475 1.00 87.56 80 TRP A CA 1
ATOM 586 C C . TRP A 1 80 ? -7.055 -1.129 26.635 1.00 87.56 80 TRP A C 1
ATOM 588 O O . TRP A 1 80 ? -6.711 -0.768 27.764 1.00 87.56 80 TRP A O 1
ATOM 598 N N . PHE A 1 81 ? -6.597 -0.611 25.507 1.00 87.38 81 PHE A N 1
ATOM 599 C CA . PHE A 1 81 ? -5.685 0.515 25.397 1.00 87.38 81 PHE A CA 1
ATOM 600 C C . PHE A 1 81 ? -6.352 1.610 24.572 1.00 87.38 81 PHE A C 1
ATOM 602 O O . PHE A 1 81 ? -7.075 1.321 23.616 1.00 87.38 81 PHE A O 1
ATOM 609 N N . ASP A 1 82 ? -6.154 2.864 24.963 1.00 88.69 82 ASP A N 1
ATOM 610 C CA . ASP A 1 82 ? -6.584 3.993 24.140 1.00 88.69 82 ASP A CA 1
ATOM 611 C C . ASP A 1 82 ? -5.704 4.077 22.892 1.00 88.69 82 ASP A C 1
ATOM 613 O O . ASP A 1 82 ? -4.527 3.733 22.945 1.00 88.69 82 ASP A O 1
ATOM 617 N N . ALA A 1 83 ? -6.233 4.607 21.786 1.00 87.19 83 ALA A N 1
ATOM 618 C CA . ALA A 1 83 ? -5.459 4.814 20.560 1.00 87.19 83 ALA A CA 1
ATOM 619 C C . ALA A 1 83 ? -4.124 5.547 20.800 1.00 87.19 83 ALA A C 1
ATOM 621 O O . ALA A 1 83 ? -3.132 5.241 20.157 1.00 87.19 83 ALA A O 1
ATOM 622 N N . ALA A 1 84 ? -4.067 6.470 21.767 1.00 86.75 84 ALA A N 1
ATOM 623 C CA . ALA A 1 84 ? -2.841 7.189 22.130 1.00 86.75 84 ALA A CA 1
ATOM 624 C C . ALA A 1 84 ? -1.733 6.302 22.739 1.00 86.75 84 ALA A C 1
ATOM 626 O O . ALA A 1 84 ? -0.612 6.767 22.923 1.00 86.75 84 ALA A O 1
ATOM 627 N N . GLN A 1 85 ? -2.051 5.059 23.102 1.00 87.44 85 GLN A N 1
ATOM 628 C CA . GLN A 1 85 ? -1.124 4.080 23.669 1.00 87.44 85 GLN A CA 1
ATOM 629 C C . GLN A 1 85 ? -0.688 3.026 22.641 1.00 87.44 85 GLN A C 1
ATOM 631 O O . GLN A 1 85 ? 0.148 2.183 22.965 1.00 87.44 85 GLN A O 1
ATOM 636 N N . GLU A 1 86 ? -1.241 3.069 21.426 1.00 89.00 86 GLU A N 1
ATOM 637 C CA . GLU A 1 86 ? -0.891 2.157 20.343 1.00 89.00 86 GLU A CA 1
ATOM 638 C C . GLU A 1 86 ? 0.363 2.594 19.595 1.00 89.00 86 GLU A C 1
ATOM 640 O O . GLU A 1 86 ? 0.726 3.769 19.564 1.00 89.00 86 GLU A O 1
ATOM 645 N N . SER A 1 87 ? 1.013 1.631 18.939 1.00 87.25 87 SER A N 1
ATOM 646 C CA . SER A 1 87 ? 2.120 1.946 18.038 1.00 87.25 87 SER A CA 1
ATOM 647 C C . SER A 1 87 ? 1.634 2.730 16.813 1.00 87.25 87 SER A C 1
ATOM 649 O O . SER A 1 87 ? 0.541 2.474 16.296 1.00 87.25 87 SER A O 1
ATOM 651 N N . ASP A 1 88 ? 2.479 3.619 16.286 1.00 88.06 88 ASP A N 1
ATOM 652 C CA . ASP A 1 88 ? 2.182 4.374 15.060 1.00 88.06 88 ASP A CA 1
ATOM 653 C C . ASP A 1 88 ? 1.808 3.455 13.888 1.00 88.06 88 ASP A C 1
ATOM 655 O O . ASP A 1 88 ? 0.917 3.778 13.103 1.00 88.06 88 ASP A O 1
ATOM 659 N N . GLY A 1 89 ? 2.458 2.291 13.777 1.00 87.31 89 GLY A N 1
ATOM 660 C CA . GLY A 1 89 ? 2.153 1.292 12.753 1.00 87.31 89 GLY A CA 1
ATOM 661 C C . GLY A 1 89 ? 0.748 0.708 12.901 1.00 87.31 89 GLY A C 1
ATOM 662 O O . GLY A 1 89 ? 0.017 0.611 11.914 1.00 87.31 89 GLY A O 1
ATOM 663 N N . THR A 1 90 ? 0.333 0.382 14.132 1.00 87.75 90 THR A N 1
ATOM 664 C CA . THR A 1 90 ? -1.029 -0.096 14.427 1.00 87.75 90 THR A CA 1
ATOM 665 C C . THR A 1 90 ? -2.063 0.948 14.019 1.00 87.75 90 THR A C 1
ATOM 667 O O . THR A 1 90 ? -3.017 0.635 13.305 1.00 87.75 90 THR A O 1
ATOM 670 N N . LEU A 1 91 ? -1.861 2.203 14.432 1.00 89.75 91 LEU A N 1
ATOM 671 C CA . LEU A 1 91 ? -2.781 3.298 14.126 1.00 89.75 91 LEU A CA 1
ATOM 672 C C . LEU A 1 91 ? -2.844 3.595 12.629 1.00 89.75 91 LEU A C 1
ATOM 674 O O . LEU A 1 91 ? -3.933 3.832 12.103 1.00 89.75 91 LEU A O 1
ATOM 678 N N . ARG A 1 92 ? -1.708 3.541 11.923 1.00 89.94 92 ARG A N 1
ATOM 679 C CA . ARG A 1 92 ? -1.672 3.744 10.472 1.00 89.94 92 ARG A CA 1
ATOM 680 C C . ARG A 1 92 ? -2.447 2.658 9.744 1.00 89.94 92 ARG A C 1
ATOM 682 O O . ARG A 1 92 ? -3.290 2.980 8.908 1.00 89.94 92 ARG A O 1
ATOM 689 N N . VAL A 1 93 ? -2.214 1.388 10.082 1.00 90.88 93 VAL A N 1
ATOM 690 C CA . VAL A 1 93 ? -2.965 0.279 9.481 1.00 90.88 93 VAL A CA 1
ATOM 691 C C . VAL A 1 93 ? -4.449 0.406 9.807 1.00 90.88 93 VAL A C 1
ATOM 693 O O . VAL A 1 93 ? -5.269 0.305 8.900 1.00 90.88 93 VAL A O 1
ATOM 696 N N . ALA A 1 94 ? -4.813 0.701 11.056 1.00 89.50 94 ALA A N 1
ATOM 697 C CA . ALA A 1 94 ? -6.207 0.912 11.438 1.00 89.50 94 ALA A CA 1
ATOM 698 C C . ALA A 1 94 ? -6.861 2.052 10.636 1.00 89.50 94 ALA A C 1
ATOM 700 O O . ALA A 1 94 ? -7.987 1.902 10.160 1.00 89.50 94 ALA A O 1
ATOM 701 N N . GLY A 1 95 ? -6.150 3.163 10.423 1.00 91.19 95 GLY A N 1
ATOM 702 C CA . GLY A 1 95 ? -6.608 4.280 9.596 1.00 91.19 95 GLY A CA 1
ATOM 703 C C . GLY A 1 95 ? -6.806 3.892 8.128 1.00 91.19 95 GLY A C 1
ATOM 704 O O . GLY A 1 95 ? -7.857 4.181 7.556 1.00 91.19 95 GLY A O 1
ATOM 705 N N . ILE A 1 96 ? -5.842 3.176 7.538 1.00 92.94 96 ILE A N 1
ATOM 706 C CA . ILE A 1 96 ? -5.944 2.669 6.162 1.00 92.94 96 ILE A CA 1
ATOM 707 C C . ILE A 1 96 ? -7.140 1.721 6.036 1.00 92.94 96 ILE A C 1
ATOM 709 O O . ILE A 1 96 ? -7.989 1.925 5.174 1.00 92.94 96 ILE A O 1
ATOM 713 N N . LEU A 1 97 ? -7.258 0.724 6.915 1.00 91.31 97 LEU A N 1
ATOM 714 C CA . LEU A 1 97 ? -8.373 -0.226 6.896 1.00 91.31 97 LEU A CA 1
ATOM 715 C C . LEU A 1 97 ? -9.718 0.477 7.064 1.00 91.31 97 LEU A C 1
ATOM 717 O O . LEU A 1 97 ? -10.667 0.142 6.362 1.00 91.31 97 LEU A O 1
ATOM 721 N N . THR A 1 98 ? -9.788 1.488 7.931 1.00 89.94 98 THR A N 1
ATOM 722 C CA . THR A 1 98 ? -10.999 2.295 8.096 1.00 89.94 98 THR A CA 1
ATOM 723 C C . THR A 1 98 ? -11.393 2.960 6.782 1.00 89.94 98 THR A C 1
ATOM 725 O O . THR A 1 98 ? -12.560 2.889 6.427 1.00 89.94 98 THR A O 1
ATOM 728 N N . ALA A 1 99 ? -10.449 3.547 6.037 1.00 90.44 99 ALA A N 1
ATOM 729 C CA . ALA A 1 99 ? -10.722 4.167 4.737 1.00 90.44 99 ALA A CA 1
ATOM 730 C C . ALA A 1 99 ? -11.113 3.148 3.647 1.00 90.44 99 ALA A C 1
ATOM 732 O O . ALA A 1 99 ? -11.948 3.437 2.793 1.00 90.44 99 ALA A O 1
ATOM 733 N N . LEU A 1 100 ? -10.529 1.947 3.675 1.00 90.19 100 LEU A N 1
ATOM 734 C CA . LEU A 1 100 ? -10.795 0.892 2.692 1.00 90.19 100 LEU A CA 1
ATOM 735 C C . LEU A 1 100 ? -12.134 0.174 2.913 1.00 90.19 100 LEU A C 1
ATOM 737 O O . LEU A 1 100 ? -12.730 -0.308 1.953 1.00 90.19 100 LEU A O 1
ATOM 741 N N . LEU A 1 101 ? -12.591 0.079 4.163 1.00 86.50 101 LEU A N 1
ATOM 742 C CA . LEU A 1 101 ? -13.766 -0.704 4.565 1.00 86.50 101 LEU A CA 1
ATOM 743 C C . LEU A 1 101 ? -15.010 0.163 4.823 1.00 86.50 101 LEU A C 1
ATOM 745 O O . LEU A 1 101 ? -15.954 -0.290 5.468 1.00 86.50 101 LEU A O 1
ATOM 749 N N . GLN A 1 102 ? -15.025 1.412 4.349 1.00 86.69 102 GLN A N 1
ATOM 750 C CA . GLN A 1 102 ? -16.181 2.295 4.517 1.00 86.69 102 GLN A CA 1
ATOM 751 C C . GLN A 1 102 ? -17.387 1.809 3.708 1.00 86.69 102 GLN A C 1
ATOM 753 O O . GLN A 1 102 ? -17.257 1.368 2.565 1.00 86.69 102 GLN A O 1
ATOM 758 N N . GLU A 1 103 ? -18.576 1.976 4.285 1.00 88.31 103 GLU A N 1
ATOM 759 C CA . GLU A 1 103 ? -19.849 1.761 3.603 1.00 88.31 103 GLU A CA 1
ATOM 760 C C . GLU A 1 103 ? -20.628 3.086 3.508 1.00 88.31 103 GLU A C 1
ATOM 762 O O . GLU A 1 103 ? -20.865 3.727 4.537 1.00 88.31 103 GLU A O 1
ATOM 767 N N . PRO A 1 104 ? -21.049 3.519 2.302 1.00 89.75 104 PRO A N 1
ATOM 768 C CA . PRO A 1 104 ? -20.767 2.917 0.993 1.00 89.75 104 PRO A CA 1
ATOM 769 C C . PRO A 1 104 ? -19.283 3.050 0.584 1.00 89.75 104 PRO A C 1
ATOM 771 O O . PRO A 1 104 ? -18.609 3.974 1.046 1.00 89.75 104 PRO A O 1
ATOM 774 N N . PRO A 1 105 ? -18.776 2.173 -0.306 1.00 88.56 105 PRO A N 1
ATOM 775 C CA . PRO A 1 105 ? -17.384 2.228 -0.742 1.00 88.56 105 PRO A CA 1
ATOM 776 C C . PRO A 1 105 ? -17.084 3.528 -1.494 1.00 88.56 105 PRO A C 1
ATOM 778 O O . PRO A 1 105 ? -17.899 4.023 -2.279 1.00 88.56 105 PRO A O 1
ATOM 781 N N . LEU A 1 106 ? -15.884 4.068 -1.280 1.00 89.56 106 LEU A N 1
ATOM 782 C CA . LEU A 1 106 ? -15.419 5.270 -1.967 1.00 89.56 106 LEU A CA 1
ATOM 783 C C . LEU A 1 106 ? -15.097 4.963 -3.439 1.00 89.56 106 LEU A C 1
ATOM 785 O O . LEU A 1 106 ? -14.526 3.917 -3.726 1.00 89.56 106 LEU A O 1
ATOM 789 N N . PRO A 1 107 ? -15.379 5.858 -4.400 1.00 91.19 107 PRO A N 1
ATOM 790 C CA . PRO A 1 107 ? -15.033 5.611 -5.803 1.00 91.19 107 PRO A CA 1
ATOM 791 C C . PRO A 1 107 ? -13.514 5.601 -6.053 1.00 91.19 107 PRO A C 1
ATOM 793 O O . PRO A 1 107 ? -13.048 4.936 -6.978 1.00 91.19 107 PRO A O 1
ATOM 796 N N . LEU A 1 108 ? -12.747 6.333 -5.239 1.00 94.06 108 LEU A N 1
ATOM 797 C CA . LEU A 1 108 ? -11.296 6.473 -5.337 1.00 94.06 108 LEU A CA 1
ATOM 798 C C . LEU A 1 108 ? -10.688 6.610 -3.936 1.00 94.06 108 LEU A C 1
ATOM 800 O O . LEU A 1 108 ? -11.163 7.418 -3.140 1.00 94.06 108 LEU A O 1
ATOM 804 N N . VAL A 1 109 ? -9.610 5.875 -3.676 1.00 94.44 109 VAL A N 1
ATOM 805 C CA . VAL A 1 109 ? -8.808 5.935 -2.452 1.00 94.44 109 VAL A CA 1
ATOM 806 C C . VAL A 1 109 ? -7.343 6.120 -2.846 1.00 94.44 109 VAL A C 1
ATOM 808 O O . VAL A 1 109 ? -6.784 5.295 -3.565 1.00 94.44 109 VAL A O 1
ATOM 811 N N . GLY A 1 110 ? -6.730 7.217 -2.404 1.00 95.69 110 GLY A N 1
ATOM 812 C CA . GLY A 1 110 ? -5.298 7.477 -2.565 1.00 95.69 110 GLY A CA 1
ATOM 813 C C . GLY A 1 110 ? -4.589 7.352 -1.224 1.00 95.69 110 GLY A C 1
ATOM 814 O O . GLY A 1 110 ? -5.041 7.958 -0.253 1.00 95.69 110 GLY A O 1
ATOM 815 N N . ILE A 1 111 ? -3.514 6.568 -1.157 1.00 95.44 111 ILE A N 1
ATOM 816 C CA . ILE A 1 111 ? -2.735 6.373 0.070 1.00 95.44 111 ILE A CA 1
ATOM 817 C C . ILE A 1 111 ? -1.262 6.610 -0.239 1.00 95.44 111 ILE A C 1
ATOM 819 O O . ILE A 1 111 ? -0.677 5.932 -1.084 1.00 95.44 111 ILE A O 1
ATOM 823 N N . GLU A 1 112 ? -0.676 7.569 0.471 1.00 95.19 112 GLU A N 1
ATOM 824 C CA . GLU A 1 112 ? 0.750 7.857 0.381 1.00 95.19 112 GLU A CA 1
ATOM 825 C C . GLU A 1 112 ? 1.529 6.975 1.362 1.00 95.19 112 GLU A C 1
ATOM 827 O O . GLU A 1 112 ? 1.205 6.931 2.555 1.00 95.19 112 GLU A O 1
ATOM 832 N N . GLU A 1 113 ? 2.540 6.271 0.853 1.00 94.75 113 GLU A N 1
ATOM 833 C CA . GLU A 1 113 ? 3.455 5.412 1.620 1.00 94.75 113 GLU A CA 1
ATOM 834 C C . GLU A 1 113 ? 2.721 4.528 2.654 1.00 94.75 113 GLU A C 1
ATOM 836 O O . GLU A 1 113 ? 2.937 4.670 3.864 1.00 94.75 113 GLU A O 1
ATOM 841 N N . PRO A 1 114 ? 1.782 3.650 2.238 1.00 93.69 114 PRO A N 1
ATOM 842 C CA . PRO A 1 114 ? 1.005 2.810 3.159 1.00 93.69 114 PRO A CA 1
ATOM 843 C C . PRO A 1 114 ? 1.871 1.938 4.086 1.00 93.69 114 PRO A C 1
ATOM 845 O O . PRO A 1 114 ? 1.406 1.531 5.147 1.00 93.69 114 PRO A O 1
ATOM 848 N N . GLU A 1 115 ? 3.112 1.661 3.698 1.00 93.31 115 GLU A N 1
ATOM 849 C CA . GLU A 1 115 ? 4.099 0.875 4.431 1.00 93.31 115 GLU A CA 1
ATOM 850 C C . GLU A 1 115 ? 4.823 1.624 5.560 1.00 93.31 115 GLU A C 1
ATOM 852 O O . GLU A 1 115 ? 5.462 0.990 6.401 1.00 93.31 115 GLU A O 1
ATOM 857 N N . LEU A 1 116 ? 4.785 2.960 5.580 1.00 91.56 116 LEU A N 1
ATOM 858 C CA . LEU A 1 116 ? 5.584 3.736 6.526 1.00 91.56 116 LEU A CA 1
ATOM 859 C C . LEU A 1 116 ? 5.124 3.427 7.959 1.00 91.56 116 LEU A C 1
ATOM 861 O O . LEU A 1 116 ? 3.930 3.374 8.214 1.00 91.56 116 LEU A O 1
ATOM 865 N N . THR A 1 117 ? 6.071 3.205 8.876 1.00 88.94 117 THR A N 1
ATOM 866 C CA . THR A 1 117 ? 5.855 2.725 10.264 1.00 88.94 117 THR A CA 1
ATOM 867 C C . THR A 1 117 ? 5.207 1.339 10.412 1.00 88.94 117 THR A C 1
ATOM 869 O O . THR A 1 117 ? 5.023 0.876 11.538 1.00 88.94 117 THR A O 1
ATOM 872 N N . VAL A 1 118 ? 4.927 0.625 9.315 1.00 89.25 118 VAL A N 1
ATOM 873 C CA . VAL A 1 118 ? 4.374 -0.736 9.335 1.00 89.25 118 VAL A CA 1
ATOM 874 C C . VAL A 1 118 ? 5.502 -1.766 9.318 1.00 89.25 118 VAL A C 1
ATOM 876 O O . VAL A 1 118 ? 6.442 -1.686 8.531 1.00 89.25 118 VAL A O 1
ATOM 879 N N . HIS A 1 119 ? 5.406 -2.780 10.179 1.00 88.06 119 HIS A N 1
ATOM 880 C CA . HIS A 1 119 ? 6.370 -3.877 10.192 1.00 88.06 119 HIS A CA 1
ATOM 881 C C . HIS A 1 119 ? 6.331 -4.659 8.857 1.00 88.06 119 HIS A C 1
ATOM 883 O O . HIS A 1 119 ? 5.237 -5.032 8.424 1.00 88.06 119 HIS A O 1
ATOM 889 N N . PRO A 1 120 ? 7.477 -5.015 8.236 1.00 86.56 120 PRO A N 1
ATOM 890 C CA . PRO A 1 120 ? 7.503 -5.693 6.932 1.00 86.56 120 PRO A CA 1
ATOM 891 C C . PRO A 1 120 ? 6.662 -6.976 6.865 1.00 86.56 120 PRO A C 1
ATOM 893 O O . PRO A 1 120 ? 5.997 -7.242 5.868 1.00 86.56 120 PRO A O 1
ATOM 896 N N . GLY A 1 121 ? 6.617 -7.745 7.959 1.00 86.31 121 GLY A N 1
ATOM 897 C CA . GLY A 1 121 ? 5.793 -8.957 8.065 1.00 86.31 121 GLY A CA 1
ATOM 898 C C . GLY A 1 121 ? 4.274 -8.721 7.997 1.00 86.31 121 GLY A C 1
ATOM 899 O O . GLY A 1 121 ? 3.534 -9.661 7.727 1.00 86.31 121 GLY A O 1
ATOM 900 N N . ALA A 1 122 ? 3.801 -7.489 8.210 1.00 87.69 122 ALA A N 1
ATOM 901 C CA . ALA A 1 122 ? 2.390 -7.114 8.103 1.00 87.69 122 ALA A CA 1
ATOM 902 C C . ALA A 1 122 ? 2.004 -6.591 6.706 1.00 87.69 122 ALA A C 1
ATOM 904 O O . ALA A 1 122 ? 0.815 -6.527 6.385 1.00 87.69 122 ALA A O 1
ATOM 905 N N . LEU A 1 123 ? 2.980 -6.248 5.855 1.00 91.56 123 LEU A N 1
ATOM 906 C CA . LEU A 1 123 ? 2.726 -5.715 4.513 1.00 91.56 123 LEU A CA 1
ATOM 907 C C . LEU A 1 123 ? 1.932 -6.668 3.604 1.00 91.56 123 LEU A C 1
ATOM 909 O O . LEU A 1 123 ? 1.037 -6.176 2.919 1.00 91.56 123 LEU A O 1
ATOM 913 N N . PRO A 1 124 ? 2.168 -8.000 3.588 1.00 92.44 124 PRO A N 1
ATOM 914 C CA . PRO A 1 124 ? 1.370 -8.910 2.763 1.00 92.44 124 PRO A CA 1
ATOM 915 C C . PRO A 1 124 ? -0.121 -8.856 3.103 1.00 92.44 124 PRO A C 1
ATOM 917 O O . PRO A 1 124 ? -0.960 -8.762 2.210 1.00 92.44 124 PRO A O 1
ATOM 920 N N . LEU A 1 125 ? -0.441 -8.826 4.397 1.00 89.88 125 LEU A N 1
ATOM 921 C CA . LEU A 1 125 ? -1.812 -8.722 4.877 1.00 89.88 125 LEU A CA 1
ATOM 922 C C . LEU A 1 125 ? -2.435 -7.370 4.503 1.00 89.88 125 LEU A C 1
ATOM 924 O O . LEU A 1 125 ? -3.553 -7.328 3.993 1.00 89.88 125 LEU A O 1
ATOM 928 N N . LEU A 1 126 ? -1.710 -6.265 4.709 1.00 91.31 126 LEU A N 1
ATOM 929 C CA . LEU A 1 126 ? -2.162 -4.936 4.285 1.00 91.31 126 LEU A CA 1
ATOM 930 C C . LEU A 1 126 ? -2.436 -4.898 2.773 1.00 91.31 126 LEU A C 1
ATOM 932 O O . LEU A 1 126 ? -3.461 -4.371 2.336 1.00 91.31 126 LEU A O 1
ATOM 936 N N . MET A 1 127 ? -1.557 -5.507 1.975 1.00 93.69 127 MET A N 1
ATOM 937 C CA . MET A 1 127 ? -1.716 -5.596 0.527 1.00 93.69 127 MET A CA 1
ATOM 938 C C . MET A 1 127 ? -2.955 -6.406 0.131 1.00 93.69 127 MET A C 1
ATOM 940 O O . MET A 1 127 ? -3.639 -6.047 -0.829 1.00 93.69 127 MET A O 1
ATOM 944 N N . ASP A 1 128 ? -3.299 -7.460 0.869 1.00 91.56 128 ASP A N 1
ATOM 945 C CA . ASP A 1 128 ? -4.522 -8.223 0.622 1.00 91.56 128 ASP A CA 1
ATOM 946 C C . ASP A 1 128 ? -5.785 -7.394 0.877 1.00 91.56 128 ASP A C 1
ATOM 948 O O . ASP A 1 128 ? -6.739 -7.484 0.098 1.00 91.56 128 ASP A O 1
ATOM 952 N N . TYR A 1 129 ? -5.798 -6.534 1.900 1.00 91.50 129 TYR A N 1
ATOM 953 C CA . TYR A 1 129 ? -6.894 -5.579 2.104 1.00 91.50 129 TYR A CA 1
ATOM 954 C C . TYR A 1 129 ? -6.969 -4.543 0.979 1.00 91.50 129 TYR A C 1
ATOM 956 O O . TYR A 1 129 ? -8.048 -4.301 0.438 1.00 91.50 129 TYR A O 1
ATOM 964 N N . LEU A 1 130 ? -5.831 -3.984 0.561 1.00 93.31 130 LEU A N 1
ATOM 965 C CA . LEU A 1 130 ? -5.758 -3.031 -0.554 1.00 93.31 130 LEU A CA 1
ATOM 966 C C . LEU A 1 130 ? -6.268 -3.642 -1.867 1.00 93.31 130 LEU A C 1
ATOM 968 O O . LEU A 1 130 ? -7.014 -3.007 -2.614 1.00 93.31 130 LEU A O 1
ATOM 972 N N . ARG A 1 131 ? -5.919 -4.904 -2.140 1.00 91.38 131 ARG A N 1
ATOM 973 C CA . ARG A 1 131 ? -6.401 -5.645 -3.315 1.00 91.38 131 ARG A CA 1
ATOM 974 C C . ARG A 1 131 ? -7.903 -5.888 -3.262 1.00 91.38 131 ARG A C 1
ATOM 976 O O . ARG A 1 131 ? -8.554 -5.745 -4.292 1.00 91.38 131 ARG A O 1
ATOM 983 N N . GLN A 1 132 ? -8.450 -6.239 -2.102 1.00 87.88 132 GLN A N 1
ATOM 984 C CA . GLN A 1 132 ? -9.893 -6.437 -1.937 1.00 87.88 132 GLN A CA 1
ATOM 985 C C . GLN A 1 132 ? -10.662 -5.127 -2.121 1.00 87.88 132 GLN A C 1
ATOM 987 O O . GLN A 1 132 ? -11.641 -5.086 -2.861 1.00 87.88 132 GLN A O 1
ATOM 992 N N . ALA A 1 133 ? -10.180 -4.040 -1.522 1.00 89.94 133 ALA A N 1
ATOM 993 C CA . ALA A 1 133 ? -10.771 -2.717 -1.683 1.00 89.94 133 ALA A CA 1
ATOM 994 C C . ALA A 1 133 ? -10.683 -2.201 -3.128 1.00 89.94 133 ALA A C 1
ATOM 996 O O . ALA A 1 133 ? -11.529 -1.420 -3.551 1.00 89.94 133 ALA A O 1
ATOM 997 N N . SER A 1 134 ? -9.715 -2.686 -3.916 1.00 91.75 134 SER A N 1
ATOM 998 C CA . SER A 1 134 ? -9.610 -2.334 -5.337 1.00 91.75 134 SER A CA 1
ATOM 999 C C . SER A 1 134 ? -10.723 -2.905 -6.232 1.00 91.75 134 SER A C 1
ATOM 1001 O O . SER A 1 134 ? -10.787 -2.564 -7.412 1.00 91.75 134 SER A O 1
ATOM 1003 N N . ASP A 1 135 ? -11.590 -3.777 -5.700 1.00 88.44 135 ASP A N 1
ATOM 1004 C CA . ASP A 1 135 ? -12.736 -4.315 -6.440 1.00 88.44 135 ASP A CA 1
ATOM 1005 C C . ASP A 1 135 ? -13.900 -3.306 -6.530 1.00 88.44 135 ASP A C 1
ATOM 1007 O O . ASP A 1 135 ? -14.372 -3.051 -7.642 1.00 88.44 135 ASP A O 1
ATOM 1011 N N . PRO A 1 136 ? -14.392 -2.719 -5.417 1.00 90.62 136 PRO A N 1
ATOM 1012 C CA . PRO A 1 136 ? -15.413 -1.671 -5.467 1.00 90.62 136 PRO A CA 1
ATOM 1013 C C . PRO A 1 136 ? -14.854 -0.252 -5.668 1.00 90.62 136 PRO A C 1
ATOM 1015 O O . PRO A 1 136 ? -15.619 0.640 -6.038 1.00 90.62 136 PRO A O 1
ATOM 1018 N N . SER A 1 137 ? -13.557 -0.033 -5.433 1.00 91.50 137 SER A N 1
ATOM 1019 C CA . SER A 1 137 ? -12.929 1.292 -5.407 1.00 91.50 137 SER A CA 1
ATOM 1020 C C . SER A 1 137 ? -11.681 1.336 -6.284 1.00 91.50 137 SER A C 1
ATOM 1022 O O . SER A 1 137 ? -10.938 0.365 -6.371 1.00 91.50 137 SER A O 1
ATOM 1024 N N . GLN A 1 138 ? -11.373 2.476 -6.903 1.00 93.50 138 GLN A N 1
ATOM 1025 C CA . GLN A 1 138 ? -10.041 2.673 -7.477 1.00 93.50 138 GLN A CA 1
ATOM 1026 C C . GLN A 1 138 ? -9.042 2.947 -6.342 1.00 93.50 138 GLN A C 1
ATOM 1028 O O . GLN A 1 138 ? -9.266 3.854 -5.549 1.00 93.50 138 GLN A O 1
ATOM 1033 N N . VAL A 1 139 ? -7.940 2.197 -6.265 1.00 94.88 139 VAL A N 1
ATOM 1034 C CA . VAL A 1 139 ? -6.902 2.387 -5.234 1.00 94.88 139 VAL A CA 1
ATOM 1035 C C . VAL A 1 139 ? -5.600 2.853 -5.888 1.00 94.88 139 VAL A C 1
ATOM 1037 O O . VAL A 1 139 ? -5.087 2.195 -6.795 1.00 94.88 139 VAL A O 1
ATOM 1040 N N . LEU A 1 140 ? -5.084 3.997 -5.438 1.00 95.69 140 LEU A N 1
ATOM 1041 C CA . LEU A 1 140 ? -3.816 4.595 -5.858 1.00 95.69 140 LEU A CA 1
ATOM 1042 C C . LEU A 1 140 ? -2.846 4.583 -4.684 1.00 95.69 140 LEU A C 1
ATOM 1044 O O . LEU A 1 140 ? -3.189 5.069 -3.607 1.00 95.69 140 LEU A O 1
ATOM 1048 N N . LEU A 1 141 ? -1.641 4.066 -4.907 1.00 96.06 141 LEU A N 1
ATOM 1049 C CA . LEU A 1 141 ? -0.603 4.004 -3.883 1.00 96.06 141 LEU A CA 1
ATOM 1050 C C . LEU A 1 141 ? 0.654 4.711 -4.372 1.00 96.06 141 LEU A C 1
ATOM 1052 O O . LEU A 1 141 ? 1.034 4.580 -5.541 1.00 96.06 141 LEU A O 1
ATOM 1056 N N . THR A 1 142 ? 1.330 5.413 -3.476 1.00 95.62 142 THR A N 1
ATOM 1057 C CA . THR A 1 142 ? 2.727 5.811 -3.675 1.00 95.62 142 THR A CA 1
ATOM 1058 C C . THR A 1 142 ? 3.595 5.016 -2.722 1.00 95.62 142 THR A C 1
ATOM 1060 O O . THR A 1 142 ? 3.179 4.692 -1.613 1.00 95.62 142 THR A O 1
ATOM 1063 N N . THR A 1 143 ? 4.776 4.626 -3.184 1.00 94.56 143 THR A N 1
ATOM 1064 C CA . THR A 1 143 ? 5.679 3.802 -2.390 1.00 94.56 143 THR A CA 1
ATOM 1065 C C . THR A 1 143 ? 7.114 4.048 -2.815 1.00 94.56 143 THR A C 1
ATOM 1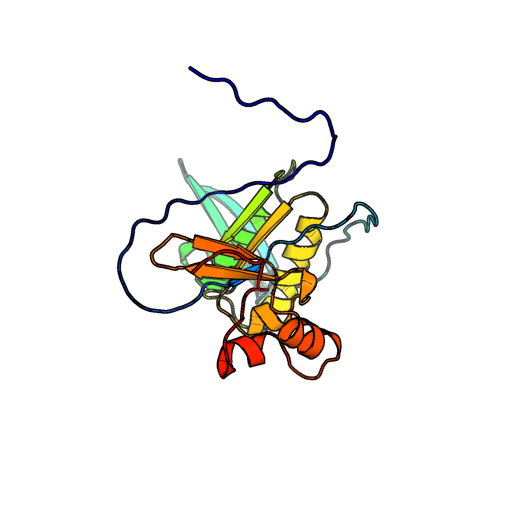067 O O . THR A 1 143 ? 7.424 4.248 -3.998 1.00 94.56 143 THR A O 1
ATOM 1070 N N . HIS A 1 144 ? 7.988 4.012 -1.819 1.00 91.19 144 HIS A N 1
ATOM 1071 C CA . HIS A 1 144 ? 9.425 3.913 -2.011 1.00 91.19 144 HIS A CA 1
ATOM 1072 C C . HIS A 1 144 ? 9.999 2.623 -1.410 1.00 91.19 144 HIS A C 1
ATOM 1074 O O . HIS A 1 144 ? 11.215 2.458 -1.386 1.00 91.19 144 HIS A O 1
ATOM 1080 N N . SER A 1 145 ? 9.148 1.717 -0.918 1.00 93.25 145 SER A N 1
ATOM 1081 C CA . SER A 1 145 ? 9.572 0.476 -0.277 1.00 93.25 145 SER A CA 1
ATOM 1082 C C . SER A 1 145 ? 9.798 -0.641 -1.294 1.00 93.25 145 SER A C 1
ATOM 1084 O O . SER A 1 145 ? 8.857 -1.074 -1.974 1.00 93.25 145 SER A O 1
ATOM 1086 N N . PRO A 1 146 ? 11.023 -1.193 -1.346 1.00 93.44 146 PRO A N 1
ATOM 1087 C CA . PRO A 1 146 ? 11.299 -2.423 -2.074 1.00 93.44 146 PRO A CA 1
ATOM 1088 C C . PRO A 1 146 ? 10.401 -3.588 -1.636 1.00 93.44 146 PRO A C 1
ATOM 1090 O O . PRO A 1 146 ? 9.983 -4.399 -2.464 1.00 93.44 146 PRO A O 1
ATOM 1093 N N . GLU A 1 147 ? 10.085 -3.678 -0.343 1.00 93.56 147 GLU A N 1
ATOM 1094 C CA . GLU A 1 147 ? 9.257 -4.732 0.240 1.00 93.56 147 GLU A CA 1
ATOM 1095 C C . GLU A 1 147 ? 7.826 -4.677 -0.290 1.00 93.56 147 GLU A C 1
ATOM 1097 O O . GLU A 1 147 ? 7.301 -5.712 -0.703 1.00 93.56 147 GLU A O 1
ATOM 1102 N N . LEU A 1 148 ? 7.209 -3.491 -0.337 1.00 93.94 148 LEU A N 1
ATOM 1103 C CA . LEU A 1 148 ? 5.868 -3.333 -0.899 1.00 93.94 148 LEU A CA 1
ATOM 1104 C C . LEU A 1 148 ? 5.869 -3.559 -2.412 1.00 93.94 148 LEU A C 1
ATOM 1106 O O . LEU A 1 148 ? 4.984 -4.242 -2.930 1.00 93.94 148 LEU A O 1
ATOM 1110 N N . LEU A 1 149 ? 6.880 -3.052 -3.125 1.00 94.50 149 LEU A N 1
ATOM 1111 C CA . LEU A 1 149 ? 7.011 -3.266 -4.567 1.00 94.50 149 LEU A CA 1
ATOM 1112 C C . LEU A 1 149 ? 7.121 -4.751 -4.940 1.00 94.50 149 LEU A C 1
ATOM 1114 O O . LEU A 1 149 ? 6.612 -5.171 -5.976 1.00 94.50 149 LEU A O 1
ATOM 1118 N N . ASN A 1 150 ? 7.715 -5.578 -4.083 1.00 94.62 150 ASN A N 1
ATOM 1119 C CA . ASN A 1 150 ? 7.769 -7.026 -4.292 1.00 94.62 150 ASN A CA 1
ATOM 1120 C C . ASN A 1 150 ? 6.400 -7.723 -4.178 1.00 94.62 150 ASN A C 1
ATOM 1122 O O . ASN A 1 150 ? 6.281 -8.894 -4.537 1.00 94.62 150 ASN A O 1
ATOM 1126 N N . LEU A 1 151 ? 5.370 -7.028 -3.687 1.00 93.88 151 LEU A N 1
ATOM 1127 C CA . LEU A 1 151 ? 4.004 -7.532 -3.551 1.00 93.88 151 LEU A CA 1
ATOM 1128 C C . LEU A 1 151 ? 3.084 -7.077 -4.698 1.00 93.88 151 LEU A C 1
ATOM 1130 O O . LEU A 1 151 ? 1.899 -7.427 -4.697 1.00 93.88 151 LEU A O 1
ATOM 1134 N N . VAL A 1 152 ? 3.579 -6.315 -5.678 1.00 93.50 152 VAL A N 1
ATOM 1135 C CA . VAL A 1 152 ? 2.785 -5.840 -6.826 1.00 93.50 152 VAL A CA 1
ATOM 1136 C C . VAL A 1 152 ? 3.277 -6.431 -8.146 1.00 93.50 152 VAL A C 1
ATOM 1138 O O . VAL A 1 152 ? 4.421 -6.859 -8.273 1.00 93.50 152 VAL A O 1
ATOM 1141 N N . ALA A 1 153 ? 2.393 -6.479 -9.142 1.00 91.62 153 ALA A N 1
ATOM 1142 C CA . ALA A 1 153 ? 2.768 -6.870 -10.497 1.00 91.62 153 ALA A CA 1
ATOM 1143 C C . ALA A 1 153 ? 3.409 -5.685 -11.231 1.00 91.62 153 ALA A C 1
ATOM 1145 O O . ALA A 1 153 ? 2.983 -4.544 -11.053 1.00 91.62 153 ALA A O 1
ATOM 1146 N N . ALA A 1 154 ? 4.367 -5.959 -12.120 1.00 90.81 154 ALA A N 1
ATOM 1147 C CA . ALA A 1 154 ? 5.017 -4.946 -12.959 1.00 90.81 154 ALA A CA 1
ATOM 1148 C C . ALA A 1 154 ? 4.013 -4.050 -13.714 1.00 90.81 154 ALA A C 1
ATOM 1150 O O . ALA A 1 154 ? 4.210 -2.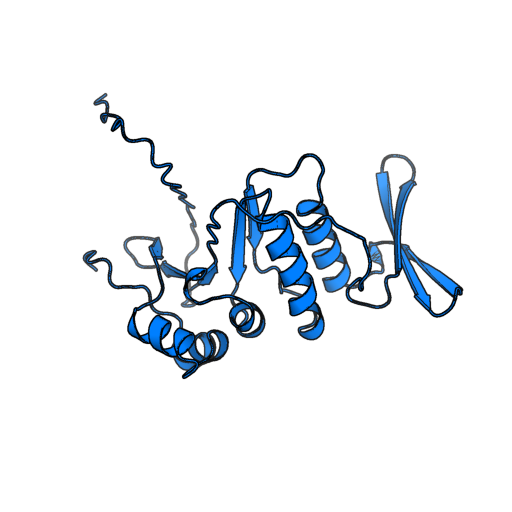841 -13.825 1.00 90.81 154 ALA A O 1
ATOM 1151 N N . ASP A 1 155 ? 2.907 -4.634 -14.178 1.00 90.50 155 ASP A N 1
ATOM 1152 C CA . ASP A 1 155 ? 1.865 -3.950 -14.954 1.00 90.50 155 ASP A CA 1
ATOM 1153 C C . ASP A 1 155 ? 1.057 -2.932 -14.145 1.00 90.50 155 ASP A C 1
ATOM 1155 O O . ASP A 1 155 ? 0.520 -1.971 -14.714 1.00 90.50 155 ASP A O 1
ATOM 1159 N N . ASP A 1 156 ? 1.010 -3.111 -12.825 1.00 91.94 156 ASP A N 1
ATOM 1160 C CA . ASP A 1 156 ? 0.322 -2.214 -11.898 1.00 91.94 156 ASP A CA 1
ATOM 1161 C C . ASP A 1 156 ? 1.209 -1.008 -11.520 1.00 91.94 156 ASP A C 1
ATOM 1163 O O . ASP A 1 156 ? 0.718 -0.009 -10.992 1.00 91.94 156 ASP A O 1
ATOM 1167 N N . VAL A 1 157 ? 2.510 -1.041 -11.832 1.00 94.06 157 VAL A N 1
ATOM 1168 C CA . VAL A 1 157 ? 3.464 0.018 -11.475 1.00 94.06 157 VAL A CA 1
ATOM 1169 C C . VAL A 1 157 ? 3.483 1.136 -12.521 1.00 94.06 157 VAL A C 1
ATOM 1171 O O . VAL A 1 157 ? 3.486 0.907 -13.737 1.00 94.06 157 VAL A O 1
ATOM 1174 N N . ARG A 1 158 ? 3.527 2.387 -12.054 1.00 94.44 158 ARG A N 1
ATOM 1175 C CA . ARG A 1 158 ? 3.850 3.568 -12.860 1.00 94.44 158 ARG A CA 1
ATOM 1176 C C . ARG A 1 158 ? 5.075 4.274 -12.289 1.00 94.44 158 ARG A C 1
ATOM 1178 O O . ARG A 1 158 ? 5.225 4.490 -11.090 1.00 94.44 158 ARG A O 1
ATOM 1185 N N . VAL A 1 159 ? 5.968 4.663 -13.183 1.00 94.06 159 VAL A N 1
ATOM 1186 C CA . VAL A 1 159 ? 7.196 5.366 -12.829 1.00 94.06 159 VAL A CA 1
ATOM 1187 C C . VAL A 1 159 ? 6.954 6.859 -12.970 1.00 94.06 159 VAL A C 1
ATOM 1189 O O . VAL A 1 159 ? 6.561 7.329 -14.048 1.00 94.06 159 VAL A O 1
ATOM 1192 N N . VAL A 1 160 ? 7.180 7.595 -11.881 1.00 91.94 160 VAL A N 1
ATOM 1193 C CA . VAL A 1 160 ? 7.069 9.052 -11.849 1.00 91.94 160 VAL A CA 1
ATOM 1194 C C . VAL A 1 160 ? 8.467 9.651 -11.907 1.00 91.94 160 VAL A C 1
ATOM 1196 O O . VAL A 1 160 ? 9.325 9.374 -11.075 1.00 91.94 160 VAL A O 1
ATOM 1199 N N . VAL A 1 161 ? 8.701 10.488 -12.913 1.00 90.00 161 VAL A N 1
ATOM 1200 C CA . VAL A 1 161 ? 9.976 11.174 -13.122 1.00 90.00 161 VAL A CA 1
ATOM 1201 C C . VAL A 1 161 ? 9.730 12.668 -13.060 1.00 90.00 161 VAL A C 1
ATOM 1203 O O . VAL A 1 161 ? 8.861 13.198 -13.757 1.00 90.00 161 VAL A O 1
ATOM 1206 N N . ARG A 1 162 ? 10.511 13.363 -12.236 1.00 87.38 162 ARG A N 1
ATOM 1207 C CA . ARG A 1 162 ? 10.514 14.822 -12.179 1.00 87.38 162 ARG A CA 1
ATOM 1208 C C . ARG A 1 162 ? 11.686 15.359 -12.990 1.00 87.38 162 ARG A C 1
ATOM 1210 O O . ARG A 1 162 ? 12.827 14.976 -12.767 1.00 87.38 162 ARG A O 1
ATOM 1217 N N . SER A 1 163 ? 11.387 16.270 -13.902 1.00 85.62 163 SER A N 1
ATOM 1218 C CA . SER A 1 163 ? 12.359 16.966 -14.744 1.00 85.62 163 SER A CA 1
ATOM 1219 C C . SER A 1 163 ? 12.150 18.479 -14.656 1.00 85.62 163 SER A C 1
ATOM 1221 O O . SER A 1 163 ? 11.165 18.945 -14.075 1.00 85.62 163 SER A O 1
ATOM 1223 N N . ASN A 1 164 ? 13.052 19.256 -15.256 1.00 84.38 164 ASN A N 1
ATOM 1224 C CA . ASN A 1 164 ? 12.926 20.717 -15.305 1.00 84.38 164 ASN A CA 1
ATOM 1225 C C . ASN A 1 164 ? 11.681 21.177 -16.087 1.00 84.38 164 ASN A C 1
ATOM 1227 O O . ASN A 1 164 ? 11.154 22.251 -15.813 1.00 84.38 164 ASN A O 1
ATOM 1231 N N . SER A 1 165 ? 11.185 20.357 -17.019 1.00 84.31 165 SER A N 1
ATOM 1232 C CA . SER A 1 165 ? 9.968 20.612 -17.800 1.00 84.31 165 SER A CA 1
ATOM 1233 C C . SER A 1 165 ? 8.679 20.158 -17.096 1.00 84.31 165 SER A C 1
ATOM 1235 O O . SER A 1 165 ? 7.583 20.422 -17.590 1.00 84.31 165 SER A O 1
ATOM 1237 N N . GLY A 1 166 ? 8.785 19.526 -15.919 1.00 88.75 166 GLY A N 1
ATOM 1238 C CA . GLY A 1 166 ? 7.655 19.098 -15.093 1.00 88.75 166 GLY A CA 1
ATOM 1239 C C . GLY A 1 166 ? 7.713 17.628 -14.672 1.00 88.75 166 GLY A C 1
ATOM 1240 O O . GLY A 1 166 ? 8.737 16.949 -14.800 1.00 88.75 166 GLY A O 1
ATOM 1241 N N . THR A 1 167 ? 6.591 17.139 -14.143 1.00 90.00 167 THR A N 1
ATOM 1242 C CA . THR A 1 167 ? 6.418 15.748 -13.698 1.00 90.00 167 THR A CA 1
ATOM 1243 C C . THR A 1 167 ? 5.821 14.901 -14.812 1.00 90.00 167 THR A C 1
ATOM 1245 O O . THR A 1 167 ? 4.802 15.259 -15.402 1.00 90.00 167 THR A O 1
ATOM 1248 N N . ARG A 1 168 ? 6.431 13.745 -15.071 1.00 88.62 168 ARG A N 1
ATOM 1249 C CA . ARG A 1 168 ? 5.987 12.765 -16.061 1.00 88.62 168 ARG A CA 1
ATOM 1250 C C . ARG A 1 168 ? 5.643 11.452 -15.375 1.00 88.62 168 ARG A C 1
ATOM 1252 O O . ARG A 1 168 ? 6.421 10.966 -14.564 1.00 88.62 168 ARG A O 1
ATOM 1259 N N . ILE A 1 169 ? 4.525 10.844 -15.759 1.00 91.38 169 ILE A N 1
ATOM 1260 C CA . ILE A 1 169 ? 4.053 9.555 -15.233 1.00 91.38 169 ILE A CA 1
ATOM 1261 C C . ILE A 1 169 ? 3.857 8.605 -16.415 1.00 91.38 169 ILE A C 1
ATOM 1263 O O . ILE A 1 169 ? 3.280 8.996 -17.430 1.00 91.38 169 ILE A O 1
ATOM 1267 N N . GLY A 1 170 ? 4.326 7.365 -16.299 1.00 91.56 170 GLY A N 1
ATOM 1268 C CA . GLY A 1 170 ? 4.263 6.386 -17.383 1.00 91.56 170 GLY A CA 1
ATOM 1269 C C . GLY A 1 170 ? 4.486 4.964 -16.889 1.00 91.56 170 GLY A C 1
ATOM 1270 O O . GLY A 1 170 ? 4.778 4.751 -15.715 1.00 91.56 170 GLY A O 1
ATOM 1271 N N . GLY A 1 171 ? 4.317 3.985 -17.777 1.00 91.81 171 GLY A N 1
ATOM 1272 C CA . GLY A 1 171 ? 4.666 2.594 -17.478 1.00 91.81 171 GLY A CA 1
ATOM 1273 C C . GLY A 1 171 ? 6.166 2.424 -17.226 1.00 91.81 171 GLY A C 1
ATOM 1274 O O . GLY A 1 171 ? 6.961 3.307 -17.556 1.00 91.81 171 GLY A O 1
ATOM 1275 N N . MET A 1 172 ? 6.539 1.291 -16.642 1.00 91.56 172 MET A N 1
ATOM 1276 C CA . MET A 1 172 ? 7.938 0.886 -16.510 1.00 91.56 172 MET A CA 1
ATOM 1277 C C . MET A 1 172 ? 8.554 0.591 -17.887 1.00 91.56 172 MET A C 1
ATOM 1279 O O . MET A 1 172 ? 7.840 0.191 -18.809 1.00 91.56 172 MET A O 1
ATOM 1283 N N . ALA A 1 173 ? 9.860 0.820 -18.026 1.00 92.88 173 ALA A N 1
ATOM 1284 C CA . ALA A 1 173 ? 10.624 0.478 -19.220 1.00 92.88 173 ALA A CA 1
ATOM 1285 C C . ALA A 1 173 ? 10.466 -1.011 -19.573 1.00 92.88 173 ALA A C 1
ATOM 1287 O O . ALA A 1 173 ? 10.343 -1.854 -18.686 1.00 92.88 173 ALA A O 1
ATOM 1288 N N . GLU A 1 174 ? 10.416 -1.315 -20.870 1.00 92.94 174 GLU A N 1
ATOM 1289 C CA . GLU A 1 174 ? 10.077 -2.650 -21.378 1.00 92.94 174 GLU A CA 1
ATOM 1290 C C . GLU A 1 174 ? 11.078 -3.714 -20.919 1.00 92.94 174 GLU A C 1
ATOM 1292 O O . GLU A 1 174 ? 10.672 -4.753 -20.417 1.00 92.94 174 GLU A O 1
ATOM 1297 N N . ASP A 1 175 ? 12.372 -3.400 -20.946 1.00 93.44 175 ASP A N 1
ATOM 1298 C CA . ASP A 1 175 ? 13.444 -4.269 -20.456 1.00 93.44 175 ASP A CA 1
ATOM 1299 C C . ASP A 1 175 ? 13.305 -4.603 -18.960 1.00 93.44 175 ASP A C 1
ATOM 1301 O O . ASP A 1 175 ? 13.412 -5.763 -18.561 1.00 93.44 175 ASP A O 1
ATOM 1305 N N . GLN A 1 176 ? 13.004 -3.605 -18.124 1.00 93.25 176 GLN A N 1
ATOM 1306 C CA . GLN A 1 176 ? 12.764 -3.809 -16.692 1.00 93.25 176 GLN A CA 1
ATOM 1307 C C . GLN A 1 176 ? 11.464 -4.580 -16.432 1.00 93.25 176 GLN A C 1
ATOM 1309 O O . GLN A 1 176 ? 11.411 -5.444 -15.556 1.00 93.25 176 GLN A O 1
ATOM 1314 N N . ARG A 1 177 ? 10.413 -4.307 -17.211 1.00 93.94 177 ARG A N 1
ATOM 1315 C CA . ARG A 1 177 ? 9.139 -5.028 -17.135 1.00 93.94 177 ARG A CA 1
ATOM 1316 C C . ARG A 1 177 ? 9.298 -6.493 -17.504 1.00 93.94 177 ARG A C 1
ATOM 1318 O O . ARG A 1 177 ? 8.774 -7.347 -16.786 1.00 93.94 177 ARG A O 1
ATOM 1325 N N . ASP A 1 178 ? 10.032 -6.783 -18.566 1.00 94.25 178 ASP A N 1
ATOM 1326 C CA . ASP A 1 178 ? 10.292 -8.143 -19.013 1.00 94.25 178 ASP A CA 1
ATOM 1327 C C . ASP A 1 178 ? 11.160 -8.889 -18.004 1.00 94.25 178 ASP A C 1
ATOM 1329 O O . ASP A 1 178 ? 10.843 -10.031 -17.671 1.00 94.25 178 ASP A O 1
ATOM 1333 N N . ALA A 1 179 ? 12.184 -8.244 -17.438 1.00 93.62 179 ALA A N 1
ATOM 1334 C CA . ALA A 1 179 ? 13.009 -8.842 -16.392 1.00 93.62 179 ALA A CA 1
ATOM 1335 C C . ALA A 1 179 ? 12.184 -9.257 -15.162 1.00 93.62 179 ALA A C 1
ATOM 1337 O O . ALA A 1 179 ? 12.359 -10.362 -14.647 1.00 93.62 179 ALA A O 1
ATOM 1338 N N . VAL A 1 180 ? 11.240 -8.416 -14.725 1.00 94.38 180 VAL A N 1
ATOM 1339 C CA . VAL A 1 180 ? 10.342 -8.746 -13.605 1.00 94.38 180 VAL A CA 1
ATOM 1340 C C . VAL A 1 180 ? 9.348 -9.838 -13.981 1.00 94.38 180 VAL A C 1
ATOM 1342 O O . VAL A 1 180 ? 9.134 -10.775 -13.215 1.00 94.38 180 VAL A O 1
ATOM 1345 N N . THR A 1 181 ? 8.741 -9.739 -15.163 1.00 93.38 181 THR A N 1
ATOM 1346 C CA . THR A 1 181 ? 7.693 -10.671 -15.609 1.00 93.38 181 THR A CA 1
ATOM 1347 C C . THR A 1 181 ? 8.237 -12.087 -15.797 1.00 93.38 181 THR A C 1
ATOM 1349 O O . THR A 1 181 ? 7.564 -13.053 -15.446 1.00 93.38 181 THR A O 1
ATOM 1352 N N . HIS A 1 182 ? 9.475 -12.219 -16.281 1.00 93.88 182 HIS A N 1
ATOM 1353 C CA . HIS A 1 182 ? 10.162 -13.505 -16.429 1.00 93.88 182 HIS A CA 1
ATOM 1354 C C . HIS A 1 182 ? 10.883 -13.964 -15.149 1.00 93.88 182 HIS A C 1
ATOM 1356 O O . HIS A 1 182 ? 11.556 -14.992 -15.164 1.00 93.88 182 HIS A O 1
ATOM 1362 N N . GLY A 1 183 ? 10.750 -13.227 -14.039 1.00 92.12 183 GLY A N 1
ATOM 1363 C CA . GLY A 1 183 ? 11.330 -13.591 -12.745 1.00 92.12 183 GLY A CA 1
ATOM 1364 C C . GLY A 1 183 ? 12.857 -13.503 -12.679 1.00 92.12 183 GLY A C 1
ATOM 1365 O O . GLY A 1 183 ? 13.449 -14.098 -11.782 1.00 92.12 183 GLY A O 1
ATOM 1366 N N . LEU A 1 184 ? 13.491 -12.779 -13.609 1.00 93.81 184 LEU A N 1
ATOM 1367 C CA . LEU A 1 184 ? 14.939 -12.541 -13.610 1.00 93.81 184 LEU A CA 1
ATOM 1368 C C . LEU A 1 184 ? 15.352 -11.594 -12.480 1.00 93.81 184 LEU A C 1
ATOM 1370 O O . LEU A 1 184 ? 16.432 -11.747 -11.922 1.00 93.81 184 LEU A O 1
ATOM 1374 N N . LEU A 1 185 ? 14.488 -10.630 -12.151 1.00 92.81 185 LEU A N 1
ATOM 1375 C CA . LEU A 1 185 ? 14.678 -9.660 -11.075 1.00 92.81 185 LEU A CA 1
ATOM 1376 C C . LEU A 1 185 ? 13.357 -9.407 -10.352 1.00 92.81 185 LEU A C 1
ATOM 1378 O O . LEU A 1 185 ? 12.275 -9.566 -10.920 1.00 92.81 185 LEU A O 1
ATOM 1382 N N . ARG A 1 186 ? 13.431 -8.964 -9.097 1.00 94.25 186 ARG A N 1
ATOM 1383 C CA . ARG A 1 186 ? 12.257 -8.455 -8.374 1.00 94.25 186 ARG A CA 1
ATOM 1384 C C . ARG A 1 186 ? 12.171 -6.933 -8.482 1.00 94.25 186 ARG A C 1
ATOM 1386 O O . ARG A 1 186 ? 13.190 -6.258 -8.601 1.00 94.25 186 ARG A O 1
ATOM 1393 N N . LEU A 1 187 ? 10.964 -6.372 -8.380 1.00 93.00 187 LEU A N 1
ATOM 1394 C CA . LEU A 1 187 ? 10.767 -4.916 -8.439 1.00 93.00 187 LEU A CA 1
ATOM 1395 C C . LEU A 1 187 ? 11.550 -4.167 -7.356 1.00 93.00 187 LEU A C 1
ATOM 1397 O O . LEU A 1 187 ? 12.138 -3.126 -7.637 1.00 93.00 187 LEU A O 1
ATOM 1401 N N . GLY A 1 188 ? 11.592 -4.700 -6.134 1.00 92.69 188 GLY A N 1
ATOM 1402 C CA . GLY A 1 188 ? 12.355 -4.092 -5.049 1.00 92.69 188 GLY A CA 1
ATOM 1403 C C . GLY A 1 188 ? 13.868 -4.126 -5.279 1.00 92.69 188 GLY A C 1
ATOM 1404 O O . GLY A 1 188 ? 14.570 -3.184 -4.914 1.00 92.69 188 GLY A O 1
ATOM 1405 N N . GLU A 1 189 ? 14.369 -5.172 -5.938 1.00 93.12 189 GLU A N 1
ATOM 1406 C CA . GLU A 1 189 ? 15.780 -5.266 -6.323 1.00 93.12 189 GLU A CA 1
ATOM 1407 C C . GLU A 1 189 ? 16.120 -4.214 -7.377 1.00 93.12 189 GLU A C 1
ATOM 1409 O O . GLU A 1 189 ? 17.046 -3.436 -7.167 1.00 93.12 189 GLU A O 1
ATOM 1414 N N . LEU A 1 190 ? 15.304 -4.105 -8.433 1.00 92.81 190 LEU A N 1
ATOM 1415 C CA . LEU A 1 190 ? 15.434 -3.055 -9.448 1.00 92.81 190 LEU A CA 1
ATOM 1416 C C . LEU A 1 190 ? 15.412 -1.654 -8.840 1.00 92.81 190 LEU A C 1
ATOM 1418 O O . LEU A 1 190 ? 16.228 -0.814 -9.209 1.00 92.81 190 LEU A O 1
ATOM 1422 N N . MET A 1 191 ? 14.498 -1.392 -7.901 1.00 90.25 191 MET A N 1
ATOM 1423 C CA . MET A 1 191 ? 14.423 -0.093 -7.236 1.00 90.25 191 MET A CA 1
ATOM 1424 C C . MET A 1 191 ? 15.709 0.240 -6.469 1.00 90.25 191 MET A C 1
ATOM 1426 O O . MET A 1 191 ? 16.129 1.395 -6.469 1.00 90.25 191 MET A O 1
ATOM 1430 N N . THR A 1 192 ? 16.323 -0.758 -5.834 1.00 90.25 192 THR A N 1
ATOM 1431 C CA . THR A 1 192 ? 17.502 -0.564 -4.980 1.00 90.25 192 THR A CA 1
ATOM 1432 C C . THR A 1 192 ? 18.802 -0.494 -5.786 1.00 90.25 192 THR A C 1
ATOM 1434 O O . THR A 1 192 ? 19.713 0.233 -5.398 1.00 90.25 192 THR A O 1
ATOM 1437 N N . SER A 1 193 ? 18.910 -1.232 -6.896 1.00 88.75 193 SER A N 1
ATOM 1438 C CA . SER A 1 193 ? 20.134 -1.307 -7.704 1.00 88.75 193 SER A CA 1
ATOM 1439 C C . SER A 1 193 ? 20.228 -0.211 -8.770 1.00 88.75 193 SER A C 1
ATOM 1441 O O . SER A 1 193 ? 21.226 0.503 -8.835 1.00 88.75 193 SER A O 1
ATOM 1443 N N . GLU A 1 194 ? 19.196 -0.072 -9.603 1.00 83.81 194 GLU A N 1
ATOM 1444 C CA . GLU A 1 194 ? 19.200 0.787 -10.798 1.00 83.81 194 GLU A CA 1
ATOM 1445 C C . GLU A 1 194 ? 18.151 1.906 -10.741 1.00 83.81 194 GLU A C 1
ATOM 1447 O O . GLU A 1 194 ? 18.223 2.882 -11.491 1.00 83.81 194 GLU A O 1
ATOM 1452 N N . GLY A 1 195 ? 17.156 1.761 -9.866 1.00 88.69 195 GLY A N 1
ATOM 1453 C CA . GLY A 1 195 ? 15.928 2.539 -9.897 1.00 88.69 195 GLY A CA 1
ATOM 1454 C C . GLY A 1 195 ? 14.973 2.089 -11.009 1.00 88.69 195 GLY A C 1
ATOM 1455 O O . GLY A 1 195 ? 15.326 1.388 -11.961 1.00 88.69 195 GLY A O 1
ATOM 1456 N N . LEU A 1 196 ? 13.716 2.517 -10.905 1.00 90.75 196 LEU A N 1
ATOM 1457 C CA . LEU A 1 196 ? 12.712 2.248 -11.933 1.00 90.75 196 LEU A CA 1
ATOM 1458 C C . LEU A 1 196 ? 12.783 3.308 -13.037 1.00 90.75 196 LEU A C 1
ATOM 1460 O O . LEU A 1 196 ? 12.743 4.512 -12.771 1.00 90.75 196 LEU A O 1
ATOM 1464 N N . ARG A 1 197 ? 12.853 2.858 -14.290 1.00 91.19 197 ARG A N 1
ATOM 1465 C CA . ARG A 1 197 ? 12.880 3.695 -15.490 1.00 91.19 197 ARG A CA 1
ATOM 1466 C C . ARG A 1 197 ? 11.503 3.743 -16.132 1.00 91.19 197 ARG A C 1
ATOM 1468 O O . ARG A 1 197 ? 10.783 2.750 -16.201 1.00 91.19 197 ARG A O 1
ATOM 1475 N N . GLN A 1 198 ? 11.133 4.923 -16.617 1.00 90.44 198 GLN A N 1
ATOM 1476 C CA . GLN A 1 198 ? 9.886 5.124 -17.346 1.00 90.44 198 GLN A CA 1
ATOM 1477 C C . GLN A 1 198 ? 10.045 4.667 -18.801 1.00 90.44 198 GLN A C 1
ATOM 1479 O O . GLN A 1 198 ? 11.061 4.956 -19.434 1.00 90.44 198 GLN A O 1
ATOM 1484 N N . ALA A 1 199 ? 9.020 4.015 -19.351 1.00 86.69 199 ALA A N 1
ATOM 1485 C CA . ALA A 1 199 ? 8.941 3.700 -20.771 1.00 86.69 199 ALA A CA 1
ATOM 1486 C C . ALA A 1 199 ? 9.113 4.969 -21.616 1.00 86.69 199 ALA A C 1
ATOM 1488 O O . ALA A 1 199 ? 8.539 6.026 -21.324 1.00 86.69 199 ALA A O 1
ATOM 1489 N N . ASN A 1 200 ? 9.915 4.867 -22.6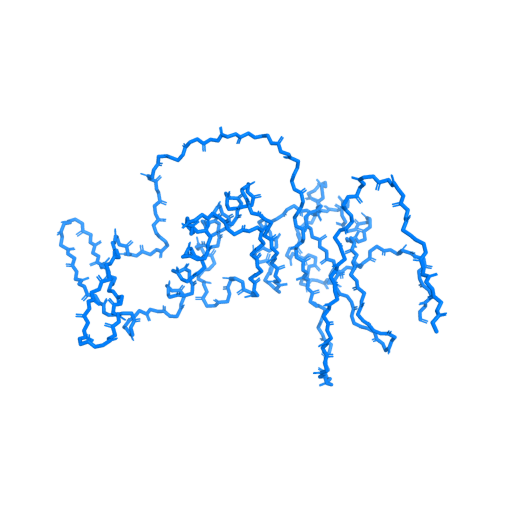74 1.00 73.56 200 ASN A N 1
ATOM 1490 C CA . ASN A 1 200 ? 10.247 6.013 -23.501 1.00 73.56 200 ASN A CA 1
ATOM 1491 C C . ASN A 1 200 ? 9.060 6.355 -24.413 1.00 73.56 200 ASN A C 1
ATOM 1493 O O . ASN A 1 200 ? 8.905 5.813 -25.499 1.00 73.56 200 ASN A O 1
ATOM 1497 N N . LEU A 1 201 ? 8.184 7.246 -23.949 1.00 61.75 201 LEU A N 1
ATOM 1498 C CA . LEU A 1 201 ? 6.960 7.638 -24.658 1.00 61.75 201 LEU A CA 1
ATOM 1499 C C . LEU A 1 201 ? 7.202 8.650 -25.803 1.00 61.75 201 LEU A C 1
ATOM 1501 O O . LEU A 1 201 ? 6.252 9.258 -26.287 1.00 61.75 201 LEU A O 1
ATOM 1505 N N . GLY A 1 202 ? 8.454 8.860 -26.231 1.00 55.94 202 GLY A N 1
ATOM 1506 C CA . GLY A 1 202 ? 8.787 9.752 -27.351 1.00 55.94 202 GLY A CA 1
ATOM 1507 C C . GLY A 1 202 ? 8.606 11.250 -27.067 1.00 55.94 202 GLY A C 1
ATOM 1508 O O . GLY A 1 202 ? 8.458 12.033 -28.000 1.00 55.94 202 GLY A O 1
ATOM 1509 N N . PHE A 1 203 ? 8.603 11.668 -25.798 1.00 50.84 203 PHE A N 1
ATOM 1510 C CA . PHE A 1 203 ? 8.540 13.088 -25.439 1.00 50.84 203 PHE A CA 1
ATOM 1511 C C . PHE A 1 203 ? 9.943 13.717 -25.455 1.00 50.84 203 PHE A C 1
ATOM 1513 O O . PHE A 1 203 ? 10.860 13.109 -24.896 1.00 50.84 203 PHE A O 1
ATOM 1520 N N . PRO A 1 204 ? 10.126 14.910 -26.058 1.00 50.31 204 PRO A N 1
ATOM 1521 C CA . PRO A 1 204 ? 11.411 15.603 -26.041 1.00 50.31 204 PRO A CA 1
ATOM 1522 C C . PRO A 1 204 ? 11.842 15.921 -24.601 1.00 50.31 204 PRO A C 1
ATOM 1524 O O . PRO A 1 204 ? 10.994 16.165 -23.737 1.00 50.31 204 PRO A O 1
ATOM 1527 N N . ALA A 1 205 ? 13.156 15.847 -24.367 1.00 49.94 205 ALA A N 1
ATOM 1528 C CA . ALA A 1 205 ? 13.806 16.107 -23.081 1.00 49.94 205 ALA A CA 1
ATOM 1529 C C . ALA A 1 205 ? 13.683 17.575 -22.647 1.00 49.94 205 ALA A C 1
ATOM 1531 O O . ALA A 1 205 ? 13.754 18.456 -23.534 1.00 49.94 205 ALA A O 1
#

Radius of gyration: 20.56 Å; chains: 1; bounding box: 41×49×58 Å

Foldseek 3Di:
DDDDDDDPDPDDDDDDDDDDDDDDDDDWWKKFFDDDDADDDDDDDDDDDDPDQFDDWDWDDDPPDIWIWTWGDPDPDTDIDTPVPDQPQSVLLVVLLCLLPDPPQDQEDEDEASCVSHDLVCLLVSVVSQVVSVNNYGYMYIHLALSNQQNDQQQRIWIWDQDPVGIDIAHFAPVVNVCCVVVVDGPSRCCVPPRTDHHCPPDDD